Protein AF-A0A969U7M7-F1 (afdb_monomer_lite)

Secondary structure (DSSP, 8-state):
-PPPP---HHHHHHHHHHHHTTPSS-STT-HHHHHHHHHHHHHSPTT--EEEE-S-GGGB-SS-TTSB-HHHHHHHHHHH----EEEESSTT--TTSTT---HHHHHHHHHHHHHHHHT--SHHHHHHHHHHHTT-----HHHHHHHHHHHHH-HHHHHGGGSHHHHHHHHHHHHHHGGGS-HHHHHHHHHHHH---

Structure (mmCIF, N/CA/C/O backbone):
data_AF-A0A969U7M7-F1
#
_entry.id   AF-A0A969U7M7-F1
#
loop_
_atom_site.group_PDB
_atom_site.id
_atom_site.type_symbol
_atom_site.label_atom_id
_atom_site.label_alt_id
_atom_site.label_comp_id
_atom_site.label_asym_id
_atom_site.label_entity_id
_atom_site.label_seq_id
_atom_site.pdbx_PDB_ins_code
_atom_site.Cartn_x
_atom_site.Cartn_y
_atom_site.Cartn_z
_atom_site.occupancy
_atom_site.B_iso_or_equiv
_atom_site.auth_seq_id
_atom_site.auth_comp_id
_atom_site.auth_asym_id
_atom_site.auth_atom_id
_atom_site.pdbx_PDB_model_num
ATOM 1 N N . MET A 1 1 ? 8.932 -9.789 11.479 1.00 47.09 1 MET A N 1
ATOM 2 C CA . MET A 1 1 ? 8.071 -10.969 11.240 1.00 47.09 1 MET A CA 1
ATOM 3 C C . MET A 1 1 ? 6.632 -10.485 11.359 1.00 47.09 1 MET A C 1
ATOM 5 O O . MET A 1 1 ? 6.331 -9.856 12.363 1.00 47.09 1 MET A O 1
ATOM 9 N N . GLY A 1 2 ? 5.796 -10.634 10.327 1.00 67.75 2 GLY A N 1
ATOM 10 C CA . GLY A 1 2 ? 4.392 -10.202 10.390 1.00 67.75 2 GLY A CA 1
ATOM 11 C C . GLY A 1 2 ? 3.543 -11.232 11.135 1.00 67.75 2 GLY A C 1
ATOM 12 O O . GLY A 1 2 ? 3.729 -12.427 10.918 1.00 67.75 2 GLY A O 1
ATOM 13 N N . LYS A 1 3 ? 2.639 -10.789 12.015 1.00 83.19 3 LYS A N 1
ATOM 14 C CA . LYS A 1 3 ? 1.670 -11.657 12.699 1.00 83.19 3 LYS A CA 1
ATOM 15 C C . LYS A 1 3 ? 0.316 -11.519 12.010 1.00 83.19 3 LYS A C 1
ATOM 17 O O . LYS A 1 3 ? -0.246 -10.429 11.985 1.00 83.19 3 LYS A O 1
ATOM 22 N N . GLN A 1 4 ? -0.211 -12.617 11.477 1.00 87.25 4 GLN A N 1
ATOM 23 C CA . GLN A 1 4 ? -1.596 -12.664 11.015 1.00 87.25 4 GLN A CA 1
ATOM 24 C C . GLN A 1 4 ? -2.526 -12.810 12.225 1.00 87.25 4 GLN A C 1
ATOM 26 O O . GLN A 1 4 ? -2.325 -13.693 13.060 1.00 87.25 4 GLN A O 1
ATOM 31 N N . LEU A 1 5 ? -3.545 -11.956 12.317 1.00 89.31 5 LEU A N 1
ATOM 32 C CA . LEU A 1 5 ? -4.604 -12.090 13.316 1.00 89.31 5 LEU A CA 1
ATOM 33 C C . LEU A 1 5 ? -5.691 -13.013 12.763 1.00 89.31 5 LEU A C 1
ATOM 35 O O . LEU A 1 5 ? -6.138 -12.834 11.632 1.00 89.31 5 LEU A O 1
ATOM 39 N N . THR A 1 6 ? -6.094 -14.014 13.545 1.00 92.12 6 THR A N 1
ATOM 40 C CA . THR A 1 6 ? -7.111 -14.995 13.128 1.00 92.12 6 THR A CA 1
ATOM 41 C C . THR A 1 6 ? -8.354 -14.848 14.001 1.00 92.12 6 THR A C 1
ATOM 43 O O . THR A 1 6 ? -8.209 -14.852 15.225 1.00 92.12 6 THR A O 1
ATOM 46 N N . PRO A 1 7 ? -9.561 -14.706 13.429 1.00 93.31 7 PRO A N 1
ATOM 47 C CA . PRO A 1 7 ? -10.774 -14.545 14.221 1.00 93.31 7 PRO A CA 1
ATOM 48 C C . PRO A 1 7 ? -11.150 -15.832 14.963 1.00 93.31 7 PRO A C 1
ATOM 50 O O . PRO A 1 7 ? -11.053 -16.932 14.423 1.00 93.31 7 PRO A O 1
ATOM 53 N N . ASN A 1 8 ? -11.625 -15.679 16.199 1.00 94.44 8 ASN A N 1
ATOM 54 C CA . ASN A 1 8 ? -12.249 -16.736 17.001 1.00 94.44 8 ASN A CA 1
ATOM 55 C C . ASN A 1 8 ? -13.771 -16.507 17.101 1.00 94.44 8 ASN A C 1
ATOM 57 O O . ASN A 1 8 ? -14.276 -15.474 16.661 1.00 94.44 8 ASN A O 1
ATOM 61 N N . SER A 1 9 ? -14.518 -17.447 17.689 1.00 96.06 9 SER A N 1
ATOM 62 C CA . SER A 1 9 ? -15.982 -17.334 17.818 1.00 96.06 9 SER A CA 1
ATOM 63 C C . SER A 1 9 ? -16.420 -16.043 18.518 1.00 96.06 9 SER A C 1
ATOM 65 O O . SER A 1 9 ? -17.325 -15.365 18.043 1.00 96.06 9 SER A O 1
ATOM 67 N N . THR A 1 10 ? -15.719 -15.639 19.579 1.00 96.31 10 THR A N 1
ATOM 68 C CA . THR A 1 10 ? -16.004 -14.405 20.327 1.00 96.31 10 THR A CA 1
ATOM 69 C C . THR A 1 10 ? -15.801 -13.147 19.479 1.00 96.31 10 THR A C 1
ATOM 71 O O . THR A 1 10 ? -16.555 -12.182 19.591 1.00 96.31 10 THR A O 1
ATOM 74 N N . VAL A 1 11 ? -14.777 -13.122 18.622 1.00 96.56 11 VAL A N 1
ATOM 75 C CA . VAL A 1 11 ? -14.565 -12.051 17.635 1.00 96.56 11 VAL A CA 1
ATOM 76 C C . VAL A 1 11 ? -15.710 -12.023 16.623 1.00 96.56 11 VAL A C 1
ATOM 78 O O . VAL A 1 11 ? -16.249 -10.952 16.358 1.00 96.56 11 VAL A O 1
ATOM 81 N N . LEU A 1 12 ? -16.122 -13.181 16.098 1.00 96.12 12 LEU A N 1
ATOM 82 C CA . LEU A 1 12 ? -17.211 -13.263 15.120 1.00 96.12 12 LEU A CA 1
ATOM 83 C C . LEU A 1 12 ? -18.543 -12.765 15.698 1.00 96.12 12 LEU A C 1
ATOM 85 O O . LEU A 1 12 ? -19.267 -12.033 15.025 1.00 96.12 12 LEU A O 1
ATOM 89 N N . ASP A 1 13 ? -18.853 -13.113 16.946 1.00 96.62 13 ASP A N 1
ATOM 90 C CA . ASP A 1 13 ? -20.089 -12.675 17.600 1.00 96.62 13 ASP A CA 1
ATOM 91 C C . ASP A 1 13 ? -20.081 -11.171 17.894 1.00 96.62 13 ASP A C 1
ATOM 93 O O . ASP A 1 13 ? -21.076 -10.488 17.641 1.00 96.62 13 ASP A O 1
ATOM 97 N N . ARG A 1 14 ? -18.941 -10.614 18.326 1.00 96.06 14 ARG A N 1
ATOM 98 C CA . ARG A 1 14 ? -18.785 -9.158 18.480 1.00 96.06 14 ARG A CA 1
ATOM 99 C C . ARG A 1 14 ? -18.895 -8.419 17.152 1.00 96.06 14 ARG A C 1
ATOM 101 O O . ARG A 1 14 ? -19.545 -7.380 17.104 1.00 96.06 14 ARG A O 1
ATOM 108 N N . ALA A 1 15 ? -18.323 -8.962 16.079 1.00 94.69 15 ALA A N 1
ATOM 109 C CA . ALA A 1 15 ? -18.415 -8.367 14.751 1.00 94.69 15 ALA A CA 1
ATOM 110 C C . ALA A 1 15 ? -19.870 -8.330 14.254 1.00 94.69 15 ALA A C 1
ATOM 112 O O . ALA A 1 15 ? -20.338 -7.301 13.771 1.00 94.69 15 ALA A O 1
ATOM 113 N N . ARG A 1 16 ? -20.632 -9.416 14.450 1.00 93.94 16 ARG A N 1
ATOM 114 C CA . ARG A 1 16 ? -22.073 -9.451 14.140 1.00 93.94 16 ARG A CA 1
ATOM 115 C C . ARG A 1 16 ? -22.861 -8.443 14.971 1.00 93.94 16 ARG A C 1
ATOM 117 O O . ARG A 1 16 ? -23.720 -7.753 14.430 1.00 93.94 16 ARG A O 1
ATOM 124 N N . PHE A 1 17 ? -22.558 -8.340 16.265 1.00 93.69 17 PHE A N 1
ATOM 125 C CA . PHE A 1 17 ? -23.202 -7.368 17.146 1.00 93.69 17 PHE A CA 1
ATOM 126 C C . PHE A 1 17 ? -22.906 -5.926 16.715 1.00 93.69 17 PHE A C 1
ATOM 128 O O . PHE A 1 17 ? -23.840 -5.140 16.589 1.00 93.69 17 PHE A O 1
ATOM 135 N N . ARG A 1 18 ? -21.638 -5.600 16.419 1.00 92.88 18 ARG A N 1
ATOM 136 C CA . ARG 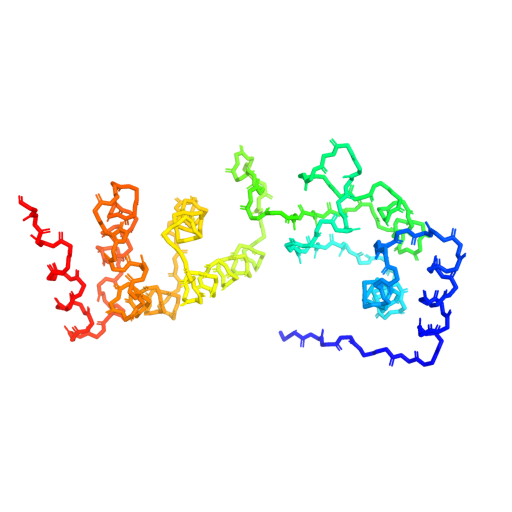A 1 18 ? -21.190 -4.296 15.894 1.00 92.88 18 ARG A CA 1
ATOM 137 C C . ARG A 1 18 ? -22.003 -3.877 14.672 1.00 92.88 18 ARG A C 1
ATOM 139 O O . ARG A 1 18 ? -22.535 -2.770 14.656 1.00 92.88 18 ARG A O 1
ATOM 146 N N . MET A 1 19 ? -22.166 -4.790 13.715 1.00 90.88 19 MET A N 1
ATOM 147 C CA . MET A 1 19 ? -22.988 -4.557 12.526 1.00 90.88 19 MET A CA 1
ATOM 148 C C . MET A 1 19 ? -24.467 -4.367 12.874 1.00 90.88 19 MET A C 1
ATOM 150 O O . MET A 1 19 ? -25.105 -3.451 12.363 1.00 90.88 19 MET A O 1
ATOM 154 N N . GLY A 1 20 ? -25.008 -5.190 13.778 1.00 89.31 20 GLY A N 1
ATOM 155 C CA . GLY A 1 20 ? -26.406 -5.111 14.206 1.00 89.31 20 GLY A CA 1
ATOM 156 C C . GLY A 1 20 ? -26.782 -3.790 14.884 1.00 89.31 20 GLY A C 1
ATOM 157 O O . GLY A 1 20 ? -27.926 -3.358 14.770 1.00 89.31 20 GLY A O 1
ATOM 158 N N . VAL A 1 21 ? -25.829 -3.131 15.554 1.00 90.69 21 VAL A N 1
ATOM 159 C CA . VAL A 1 21 ? -26.033 -1.813 16.186 1.00 90.69 21 VAL A CA 1
ATOM 160 C C . VAL A 1 21 ? -25.561 -0.636 15.324 1.00 90.69 21 VAL A C 1
ATOM 162 O O . VAL A 1 21 ? -25.677 0.508 15.754 1.00 90.69 21 VAL A O 1
ATOM 165 N N . GLY A 1 22 ? -25.040 -0.894 14.119 1.00 88.31 22 GLY A N 1
ATOM 166 C CA . GLY A 1 22 ? -24.588 0.145 13.189 1.00 88.31 22 GLY A CA 1
ATOM 167 C C . GLY A 1 22 ? -23.282 0.842 13.583 1.00 88.31 22 GLY A C 1
ATOM 168 O O . GLY A 1 22 ? -23.044 1.971 13.160 1.00 88.31 22 GLY A O 1
ATOM 169 N N . ASN A 1 23 ? -22.437 0.198 14.390 1.00 90.38 23 ASN A N 1
ATOM 170 C CA . ASN A 1 23 ? -21.124 0.739 14.741 1.00 90.38 23 ASN A CA 1
ATOM 171 C C . ASN A 1 23 ? -20.120 0.490 13.593 1.00 90.38 23 ASN A C 1
ATOM 173 O O . ASN A 1 23 ? -20.064 -0.634 13.093 1.00 90.38 23 ASN A O 1
ATOM 177 N N . PRO A 1 24 ? -19.282 1.476 13.212 1.00 88.56 24 PRO A N 1
ATOM 178 C CA . PRO A 1 24 ? -18.228 1.281 12.206 1.00 88.56 24 PRO A CA 1
ATOM 179 C C . PRO A 1 24 ? -17.135 0.322 12.726 1.00 88.56 24 PRO A C 1
ATOM 181 O O . PRO A 1 24 ? -17.078 0.106 13.935 1.00 88.56 24 PRO A O 1
ATOM 184 N N . PRO A 1 25 ? -16.221 -0.217 11.895 1.00 88.19 25 PRO A N 1
ATOM 185 C CA . PRO A 1 25 ? -16.165 -0.059 10.446 1.00 88.19 25 PRO A CA 1
ATOM 186 C C . PRO A 1 25 ? -17.129 -1.024 9.750 1.00 88.19 25 PRO A C 1
ATOM 188 O O . PRO A 1 25 ? -17.515 -2.051 10.312 1.00 88.19 25 PRO A O 1
ATOM 191 N N . GLY A 1 26 ? -17.483 -0.680 8.515 1.00 71.75 26 GLY A N 1
ATOM 192 C CA . GLY A 1 26 ? -18.359 -1.469 7.659 1.00 71.75 26 GLY A CA 1
ATOM 193 C C . GLY A 1 26 ? -19.651 -0.735 7.309 1.00 71.75 26 GLY A C 1
ATOM 194 O O . GLY A 1 26 ? -20.447 -0.370 8.177 1.00 71.75 26 GLY A O 1
ATOM 195 N N . LYS A 1 27 ? -19.888 -0.556 6.010 1.00 67.75 27 LYS A N 1
ATOM 196 C CA . LYS A 1 27 ? -21.200 -0.195 5.446 1.00 67.75 27 LYS A CA 1
ATOM 197 C C . LYS A 1 27 ? -21.843 -1.423 4.790 1.00 67.75 27 LYS A C 1
ATOM 199 O O . LYS A 1 27 ? -21.179 -2.410 4.484 1.00 67.75 27 LYS A O 1
ATOM 204 N N . ASN A 1 28 ? -23.159 -1.381 4.572 1.00 65.75 28 ASN A N 1
ATOM 205 C CA . ASN A 1 28 ? -23.883 -2.347 3.726 1.00 65.75 28 ASN A CA 1
ATOM 206 C C . ASN A 1 28 ? -23.651 -3.842 4.056 1.00 65.75 28 ASN A C 1
ATOM 208 O O . ASN A 1 28 ? -23.480 -4.651 3.148 1.00 65.75 28 ASN A O 1
ATOM 212 N N . ASN A 1 29 ? -23.662 -4.232 5.336 1.00 65.69 29 ASN A N 1
ATOM 213 C CA . ASN A 1 29 ? -23.423 -5.619 5.777 1.00 65.69 29 ASN A CA 1
ATOM 214 C C . ASN A 1 29 ? -22.010 -6.189 5.487 1.00 65.69 29 ASN A C 1
ATOM 216 O O . ASN A 1 29 ? -21.847 -7.412 5.511 1.00 65.69 29 ASN A O 1
ATOM 220 N N . SER A 1 30 ? -20.971 -5.361 5.284 1.00 78.62 30 SER A N 1
ATOM 221 C CA . SER A 1 30 ? -19.577 -5.851 5.259 1.00 78.62 30 SER A CA 1
ATOM 222 C C . SER A 1 30 ? -19.159 -6.373 6.639 1.00 78.62 30 SER A C 1
ATOM 224 O O . SER A 1 30 ? -18.759 -5.622 7.524 1.00 78.62 30 SER A O 1
ATOM 226 N N . LEU A 1 31 ? -19.262 -7.689 6.847 1.00 89.31 31 LEU A N 1
ATOM 227 C CA . LEU A 1 31 ? -18.823 -8.325 8.093 1.00 89.31 31 LEU A CA 1
ATOM 228 C C . LEU A 1 31 ? -17.287 -8.385 8.199 1.00 89.31 31 LEU A C 1
ATOM 230 O O . LEU A 1 31 ? -16.755 -8.493 9.301 1.00 89.31 31 LEU A O 1
ATOM 234 N N . GLY A 1 32 ? -16.575 -8.322 7.070 1.00 90.56 32 GLY A N 1
ATOM 235 C CA . GLY A 1 32 ? -15.117 -8.444 7.020 1.00 90.56 32 GLY A CA 1
ATOM 236 C C . GLY A 1 32 ? -14.406 -7.360 7.827 1.00 90.56 32 GLY A C 1
ATOM 237 O O . GLY A 1 32 ? -13.527 -7.672 8.630 1.00 90.56 32 GLY A O 1
ATOM 238 N N . ASP A 1 33 ? -14.840 -6.110 7.687 1.00 90.56 33 ASP A N 1
ATOM 239 C CA . ASP A 1 33 ? -14.217 -4.983 8.384 1.00 90.56 33 ASP A CA 1
ATOM 240 C C . ASP A 1 33 ? -14.471 -5.016 9.882 1.00 90.56 33 ASP A C 1
ATOM 242 O O . ASP A 1 33 ? -13.550 -4.854 10.687 1.00 90.56 33 ASP A O 1
ATOM 246 N N . ALA A 1 34 ? -15.704 -5.347 10.264 1.00 93.06 34 ALA A N 1
ATOM 247 C CA . ALA A 1 34 ? -16.051 -5.583 11.655 1.00 93.06 34 ALA A CA 1
ATOM 248 C C . ALA A 1 34 ? -15.189 -6.704 12.267 1.00 93.06 34 ALA A C 1
ATOM 250 O O . ALA A 1 34 ? -14.707 -6.560 13.390 1.00 93.06 34 ALA A O 1
ATOM 251 N N . ILE A 1 35 ? -14.939 -7.796 11.532 1.00 94.44 35 ILE A N 1
ATOM 252 C CA . ILE A 1 35 ? -14.062 -8.886 11.988 1.00 94.44 35 ILE A CA 1
ATOM 253 C C . ILE A 1 35 ? -12.619 -8.401 12.158 1.00 94.44 35 ILE A C 1
ATOM 255 O O . ILE A 1 35 ? -12.012 -8.671 13.195 1.00 94.44 35 ILE A O 1
ATOM 259 N N . ASN A 1 36 ? -12.064 -7.692 11.171 1.00 92.62 36 ASN A N 1
ATOM 260 C CA . ASN A 1 36 ? -10.689 -7.190 11.224 1.00 92.62 36 ASN A CA 1
ATOM 261 C C . ASN A 1 36 ? -10.480 -6.266 12.427 1.00 92.62 36 ASN A C 1
ATOM 263 O O . ASN A 1 36 ? -9.510 -6.417 13.174 1.00 92.62 36 ASN A O 1
ATOM 267 N N . TRP A 1 37 ? -11.420 -5.352 12.656 1.00 93.62 37 TRP A N 1
ATOM 268 C CA . TRP A 1 37 ? -11.368 -4.439 13.787 1.00 93.62 37 TRP A CA 1
ATOM 269 C C . TRP A 1 37 ? -11.505 -5.156 15.136 1.00 93.62 37 TRP A C 1
ATOM 271 O O . TRP A 1 37 ? -10.707 -4.926 16.044 1.00 93.62 37 TRP A O 1
ATOM 281 N N . GLU A 1 38 ? -12.447 -6.093 15.273 1.00 95.62 38 GLU A N 1
ATOM 282 C CA . GLU A 1 38 ? -12.582 -6.880 16.506 1.00 95.62 38 GLU A CA 1
ATOM 283 C C . GLU A 1 38 ? -11.362 -7.777 16.768 1.00 95.62 38 GLU A C 1
ATOM 285 O O . GLU A 1 38 ? -10.967 -7.942 17.921 1.00 95.62 38 GLU A O 1
ATOM 290 N N . CYS A 1 39 ? -10.702 -8.299 15.728 1.00 95.06 39 CYS A N 1
ATOM 291 C CA . CYS A 1 39 ? -9.419 -8.997 15.858 1.00 95.06 39 CYS A CA 1
ATOM 292 C C . CYS A 1 39 ? -8.337 -8.098 16.472 1.00 95.06 39 CYS A C 1
ATOM 294 O O . CYS A 1 39 ? -7.618 -8.541 17.370 1.00 95.06 39 CYS A O 1
ATOM 296 N N . LEU A 1 40 ? -8.226 -6.844 16.019 1.00 92.75 40 LEU A N 1
ATOM 297 C CA . LEU A 1 40 ? -7.268 -5.876 16.566 1.00 92.75 40 LEU A CA 1
ATOM 298 C C . LEU A 1 40 ? -7.567 -5.583 18.042 1.00 92.75 40 LEU A C 1
ATOM 300 O O . LEU A 1 40 ? -6.674 -5.605 18.891 1.00 92.75 40 LEU A O 1
ATOM 304 N N . LEU A 1 41 ? -8.843 -5.379 18.369 1.00 93.69 41 LEU A N 1
ATOM 305 C CA . LEU A 1 41 ? -9.283 -5.134 19.739 1.00 93.69 41 LEU A CA 1
ATOM 306 C C . LEU A 1 41 ? -9.132 -6.350 20.657 1.00 93.69 41 LEU A C 1
ATOM 308 O O . LEU A 1 41 ? -9.020 -6.172 21.868 1.00 93.69 41 LEU A O 1
ATOM 312 N N . ASP A 1 42 ? -9.114 -7.565 20.124 1.00 94.75 42 ASP A N 1
ATOM 313 C CA . ASP A 1 42 ? -8.952 -8.793 20.901 1.00 94.75 42 ASP A CA 1
ATOM 314 C C . ASP A 1 42 ? -7.481 -9.156 21.130 1.00 94.75 42 ASP A C 1
ATOM 316 O O . ASP A 1 42 ? -7.075 -9.445 22.252 1.00 94.75 42 ASP A O 1
ATOM 320 N N . GLN A 1 43 ? -6.670 -9.118 20.071 1.00 92.88 43 GLN A N 1
ATOM 321 C CA . GLN A 1 43 ? -5.372 -9.802 20.046 1.00 92.88 43 GLN A CA 1
ATOM 322 C C . GLN A 1 43 ? -4.165 -8.893 20.262 1.00 92.88 43 GLN A C 1
ATOM 324 O O . GLN A 1 43 ? -3.073 -9.406 20.522 1.00 92.88 43 GLN A O 1
ATOM 329 N N . ILE A 1 44 ? -4.328 -7.575 20.125 1.00 89.75 44 ILE A N 1
ATOM 330 C CA . ILE A 1 44 ? -3.251 -6.619 20.397 1.00 89.75 44 ILE A CA 1
ATOM 331 C C . ILE A 1 44 ? -3.232 -6.303 21.898 1.00 89.75 44 ILE A C 1
ATOM 333 O O . ILE A 1 44 ? -4.280 -5.960 22.446 1.00 89.75 44 ILE A O 1
ATOM 337 N N . PRO A 1 45 ? -2.102 -6.427 22.605 1.00 89.56 45 PRO A N 1
ATOM 338 C CA . PRO A 1 45 ? -2.008 -6.047 24.013 1.00 89.56 45 PRO A CA 1
ATOM 339 C C . PRO A 1 45 ? -2.375 -4.577 24.272 1.00 89.56 45 PRO A C 1
ATOM 341 O O . PRO A 1 45 ? -2.249 -3.716 23.404 1.00 89.56 45 PRO A O 1
ATOM 344 N N . ALA A 1 46 ? -2.846 -4.278 25.485 1.00 89.50 46 ALA A N 1
ATOM 345 C CA . ALA A 1 46 ? -2.993 -2.890 25.922 1.00 89.50 46 ALA A CA 1
ATOM 346 C C . ALA A 1 46 ? -1.609 -2.236 26.085 1.00 89.50 46 ALA A C 1
ATOM 348 O O . ALA A 1 46 ? -0.643 -2.908 26.441 1.00 89.50 46 ALA A O 1
ATOM 349 N N . GLY A 1 47 ? -1.526 -0.928 25.847 1.00 85.06 47 GLY A N 1
ATOM 350 C CA . GLY A 1 47 ? -0.279 -0.165 25.896 1.00 85.06 47 GLY A CA 1
ATOM 351 C C . GLY A 1 47 ? 0.496 -0.119 24.575 1.00 85.06 47 GLY A C 1
ATOM 352 O O . GLY A 1 47 ? 1.519 0.557 24.519 1.00 85.06 47 GLY A O 1
ATOM 353 N N . GLU A 1 48 ? 0.019 -0.779 23.514 1.00 83.50 48 GLU A N 1
ATOM 354 C CA . GLU A 1 48 ? 0.632 -0.706 22.182 1.00 83.50 48 GLU A CA 1
ATOM 355 C C . GLU A 1 48 ? 0.028 0.412 21.315 1.00 83.50 48 GLU A C 1
ATOM 357 O O . GLU A 1 48 ? -1.193 0.601 21.262 1.00 83.50 48 GLU A O 1
ATOM 362 N N . ASP A 1 49 ? 0.897 1.164 20.635 1.00 77.06 49 ASP A N 1
ATOM 363 C CA . ASP A 1 49 ? 0.519 2.210 19.680 1.00 77.06 49 ASP A CA 1
ATOM 364 C C . ASP A 1 49 ? -0.060 1.596 18.395 1.00 77.06 49 ASP A C 1
ATOM 366 O O . ASP A 1 49 ? 0.414 0.562 17.914 1.00 77.06 49 ASP A O 1
ATOM 370 N N . LEU A 1 50 ? -1.059 2.255 17.798 1.00 80.44 50 LEU A N 1
ATOM 371 C CA . LEU A 1 50 ? -1.698 1.779 16.570 1.00 80.44 50 LEU A CA 1
ATOM 372 C C . LEU A 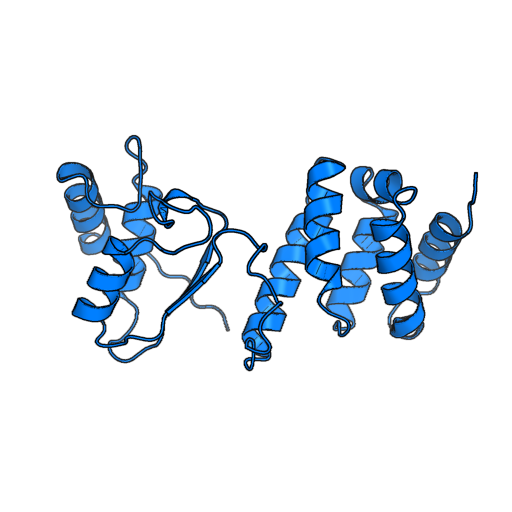1 50 ? -1.156 2.515 15.345 1.00 80.44 50 LEU A C 1
ATOM 374 O O . LEU A 1 50 ? -1.429 3.691 15.138 1.00 80.44 50 LEU A O 1
ATOM 378 N N . TYR A 1 51 ? -0.456 1.801 14.470 1.00 78.38 51 TYR A N 1
ATOM 379 C CA . TYR A 1 51 ? -0.115 2.296 13.135 1.00 78.38 51 TYR A CA 1
ATOM 380 C C . TYR A 1 51 ? -0.997 1.570 12.120 1.00 78.38 51 TYR A C 1
ATOM 382 O O . TYR A 1 51 ? -0.761 0.405 11.801 1.00 78.38 51 TYR A O 1
ATOM 390 N N . PHE A 1 52 ? -2.041 2.244 11.651 1.00 78.88 52 PHE A N 1
ATOM 391 C CA . PHE A 1 52 ? -3.072 1.685 10.790 1.00 78.88 52 PHE A CA 1
ATOM 392 C C . PHE A 1 52 ? -2.868 2.140 9.341 1.00 78.88 52 PHE A C 1
ATOM 394 O O . PHE A 1 52 ? -2.910 3.329 9.027 1.00 78.88 52 PHE A O 1
ATOM 401 N N . ILE A 1 53 ? -2.636 1.178 8.452 1.00 77.25 53 ILE A N 1
ATOM 402 C CA . ILE A 1 53 ? -2.429 1.404 7.020 1.00 77.25 53 ILE A CA 1
ATOM 403 C C . ILE A 1 53 ? -3.551 0.683 6.290 1.00 77.25 53 ILE A C 1
ATOM 405 O O . ILE A 1 53 ? -3.641 -0.543 6.362 1.00 77.25 53 ILE A O 1
ATOM 409 N N . THR A 1 54 ? -4.387 1.425 5.578 1.00 77.62 54 THR A N 1
ATOM 410 C CA . THR A 1 54 ? -5.481 0.864 4.789 1.00 77.62 54 THR A CA 1
ATOM 411 C C . THR A 1 54 ? -5.707 1.687 3.528 1.00 77.62 54 THR A C 1
ATOM 413 O O . THR A 1 54 ? -5.401 2.869 3.497 1.00 77.62 54 THR A O 1
ATOM 416 N N . GLY A 1 55 ? -6.237 1.053 2.484 1.00 73.06 55 GLY A N 1
ATOM 417 C CA . GLY A 1 55 ? -6.854 1.753 1.350 1.00 73.06 55 GLY A CA 1
ATOM 418 C C . GLY A 1 55 ? -8.378 1.845 1.480 1.00 73.06 55 GLY A C 1
ATOM 419 O O . GLY A 1 55 ? -9.050 2.339 0.578 1.00 73.06 55 GLY A O 1
ATOM 420 N N . ASP A 1 56 ? -8.929 1.277 2.556 1.00 77.88 56 ASP A N 1
ATOM 421 C CA . ASP A 1 56 ? -10.360 1.116 2.760 1.00 77.88 56 ASP A CA 1
ATOM 422 C C . ASP A 1 56 ? -10.951 2.315 3.505 1.00 77.88 56 ASP A C 1
ATOM 424 O O . ASP A 1 56 ? -10.575 2.622 4.642 1.00 77.88 56 ASP A O 1
ATOM 428 N N . LYS A 1 57 ? -11.910 2.966 2.845 1.00 80.25 57 LYS A N 1
ATOM 429 C CA . LYS A 1 57 ? -12.576 4.172 3.331 1.00 80.25 57 LYS A CA 1
ATOM 430 C C . LYS A 1 57 ? -13.554 3.914 4.472 1.00 80.25 57 LYS A C 1
ATOM 432 O O . LYS A 1 57 ? -13.965 4.863 5.135 1.00 80.25 57 LYS A O 1
ATOM 437 N N . ASP A 1 58 ? -13.913 2.661 4.745 1.00 83.44 58 ASP A N 1
ATOM 438 C CA . ASP A 1 58 ? -14.803 2.328 5.862 1.00 83.44 58 ASP A CA 1
ATOM 439 C C . ASP A 1 58 ? -14.151 2.546 7.239 1.00 83.44 58 ASP A C 1
ATOM 441 O O . ASP A 1 58 ? -14.849 2.592 8.25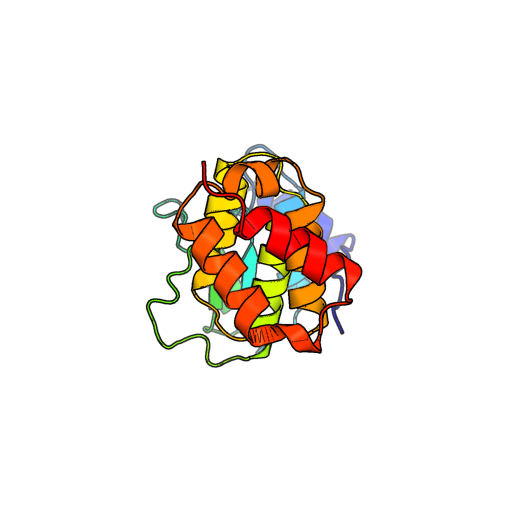5 1.00 83.44 58 ASP A O 1
ATOM 445 N N . TYR A 1 59 ? -12.831 2.747 7.274 1.00 85.56 59 TYR A N 1
ATOM 446 C CA . TYR A 1 59 ? -12.082 3.131 8.471 1.00 85.56 59 TYR A CA 1
ATOM 447 C C . TYR A 1 59 ? -11.839 4.645 8.572 1.00 85.56 59 TYR A C 1
ATOM 449 O O . TYR A 1 59 ? -11.285 5.105 9.573 1.00 85.56 59 TYR A O 1
ATOM 457 N N . CYS A 1 60 ? -12.237 5.422 7.562 1.00 84.12 60 CYS A N 1
ATOM 458 C CA . CYS A 1 60 ? -12.047 6.869 7.537 1.00 84.12 60 CYS A CA 1
ATOM 459 C C . CYS A 1 60 ? -13.134 7.623 8.306 1.00 84.12 60 CYS A C 1
ATOM 461 O O . CYS A 1 60 ? -14.217 7.106 8.602 1.00 84.12 60 CYS A O 1
ATOM 463 N N . SER A 1 61 ? -12.847 8.888 8.599 1.00 82.44 61 SER A N 1
ATOM 464 C CA . SER A 1 61 ? -13.832 9.855 9.061 1.00 82.44 61 SER A CA 1
ATOM 465 C C . SER A 1 61 ? -14.923 10.060 8.010 1.00 82.44 61 SER A C 1
ATOM 467 O O . SER A 1 61 ? -14.683 10.044 6.805 1.00 82.44 61 SER A O 1
ATOM 469 N N . ALA A 1 62 ? -16.148 10.310 8.470 1.00 81.19 62 ALA A N 1
ATOM 470 C CA . ALA A 1 62 ? -17.253 10.666 7.582 1.00 81.19 62 ALA A CA 1
ATOM 471 C C . ALA A 1 62 ? -17.080 12.061 6.947 1.00 81.19 62 ALA A C 1
ATOM 473 O O . ALA A 1 62 ? -17.760 12.369 5.970 1.00 81.19 62 ALA A O 1
ATOM 474 N N . LEU A 1 63 ? -16.214 12.905 7.521 1.00 80.44 63 LEU A N 1
ATOM 475 C CA . LEU A 1 63 ? -15.964 14.277 7.070 1.00 80.44 63 LEU A CA 1
ATOM 476 C C . LEU A 1 63 ? 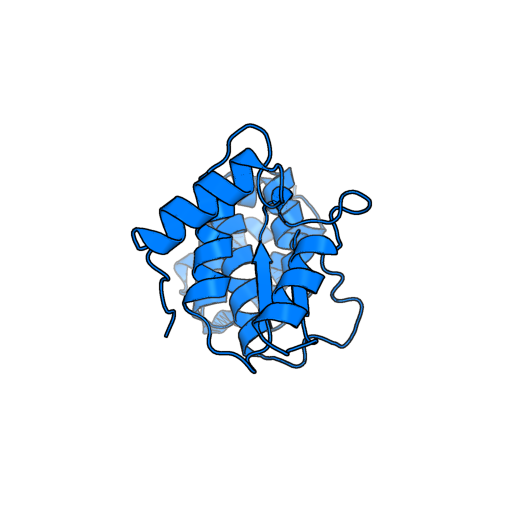-14.755 14.384 6.136 1.00 80.44 63 LEU A C 1
ATOM 478 O O . LEU A 1 63 ? -14.688 15.314 5.334 1.00 80.44 63 LEU A O 1
ATOM 482 N N . SER A 1 64 ? -13.808 13.453 6.246 1.00 74.69 64 SER A N 1
ATOM 483 C CA . SER A 1 64 ? -12.571 13.456 5.476 1.00 74.69 64 SER A CA 1
ATOM 484 C C . SER A 1 64 ? -12.079 12.033 5.258 1.00 74.69 64 SER A C 1
ATOM 486 O O . SER A 1 64 ? -11.802 11.304 6.211 1.00 74.69 64 SER A O 1
ATOM 488 N N . ASP A 1 65 ? -11.906 11.665 3.989 1.00 72.44 65 ASP A N 1
ATOM 489 C CA . ASP A 1 65 ? -11.296 10.391 3.614 1.00 72.44 65 ASP A CA 1
ATOM 490 C C . ASP A 1 65 ? -9.826 10.315 4.055 1.00 72.44 65 ASP A C 1
ATOM 492 O O . ASP A 1 65 ? -9.293 9.215 4.123 1.00 72.44 65 ASP A O 1
ATOM 496 N N . ASP A 1 66 ? -9.175 11.440 4.370 1.00 68.56 66 ASP A N 1
ATOM 497 C CA . ASP A 1 66 ? -7.769 11.505 4.793 1.00 68.56 66 ASP A CA 1
ATOM 498 C C . ASP A 1 66 ? -7.582 11.353 6.318 1.00 68.56 66 ASP A C 1
ATOM 500 O O . ASP A 1 66 ? -6.453 11.295 6.808 1.00 68.56 66 ASP A O 1
ATOM 504 N N . GLU A 1 67 ? -8.673 11.278 7.084 1.00 74.56 67 GLU A N 1
ATOM 505 C CA . GLU A 1 67 ? -8.651 11.185 8.548 1.00 74.56 67 GLU A CA 1
ATOM 506 C C . GLU A 1 67 ? -9.198 9.838 9.025 1.00 74.56 67 GLU A C 1
ATOM 508 O O . GLU A 1 67 ? -10.083 9.258 8.397 1.00 74.56 67 GLU A O 1
ATOM 513 N N . PHE A 1 68 ? -8.684 9.326 10.149 1.00 82.69 68 PHE A N 1
ATOM 514 C CA . PHE A 1 68 ? -9.217 8.099 10.746 1.00 82.69 68 PHE A CA 1
ATOM 515 C C . PHE A 1 68 ? -10.589 8.359 11.357 1.00 82.69 68 PHE A C 1
ATOM 517 O O . PHE A 1 68 ? -10.882 9.466 11.801 1.00 82.69 68 PHE A O 1
ATOM 524 N N . SER A 1 69 ? -11.430 7.332 11.427 1.00 86.75 69 SER A N 1
ATOM 525 C CA . SER A 1 69 ? -12.711 7.438 12.117 1.00 86.75 69 SER A CA 1
ATOM 526 C C . SER A 1 69 ? -12.516 7.784 13.599 1.00 86.75 69 SER A C 1
ATOM 528 O O . SER A 1 69 ? -11.968 6.983 14.360 1.00 86.75 69 SER A O 1
ATOM 530 N N . ASP A 1 70 ? -13.048 8.932 14.032 1.00 87.19 70 ASP A N 1
ATOM 531 C CA . ASP A 1 70 ? -13.031 9.364 15.439 1.00 87.19 70 ASP A CA 1
ATOM 532 C C . ASP A 1 70 ? -13.638 8.317 16.379 1.00 87.19 70 ASP A C 1
ATOM 534 O O . ASP A 1 70 ? -13.170 8.119 17.503 1.00 87.19 70 ASP A O 1
ATOM 538 N N . PHE A 1 71 ? -14.674 7.612 15.913 1.00 90.44 71 PHE A N 1
ATOM 539 C CA . PHE A 1 71 ? -15.311 6.540 16.671 1.00 90.44 71 PHE A CA 1
ATOM 540 C C . PHE A 1 71 ? -14.333 5.389 16.928 1.00 90.44 71 PHE A C 1
ATOM 542 O O . PHE A 1 71 ? -14.196 4.935 18.066 1.00 90.44 71 PHE A O 1
ATOM 549 N N . LEU A 1 72 ? -13.648 4.921 15.878 1.00 91.25 72 LEU A N 1
ATOM 550 C CA . LEU A 1 72 ? -12.683 3.824 15.976 1.00 91.25 72 LEU A CA 1
ATOM 551 C C . LEU A 1 72 ? -11.478 4.233 16.812 1.00 91.25 72 LEU A C 1
ATOM 553 O O . LEU A 1 72 ? -11.028 3.457 17.654 1.00 91.25 72 LEU A O 1
ATOM 557 N N . LEU A 1 73 ? -11.005 5.467 16.637 1.00 88.12 73 LEU A N 1
ATOM 558 C CA . LEU A 1 73 ? -9.920 6.007 17.438 1.00 88.12 73 LEU A CA 1
ATOM 559 C C . LEU A 1 73 ? -10.288 6.018 18.922 1.00 88.12 73 LEU A C 1
ATOM 561 O O . LEU A 1 73 ? -9.602 5.407 19.735 1.00 88.12 73 LEU A O 1
ATOM 565 N N . THR A 1 74 ? -11.425 6.624 19.262 1.00 89.69 74 THR A N 1
ATOM 566 C CA . THR A 1 74 ? -11.913 6.699 20.645 1.00 89.69 74 THR A CA 1
ATOM 567 C C . THR A 1 74 ? -12.108 5.305 21.243 1.00 89.69 74 THR A C 1
ATOM 569 O O . THR A 1 74 ? -11.786 5.061 22.409 1.00 89.69 74 THR A O 1
ATOM 572 N N . GLU A 1 75 ? -12.624 4.354 20.460 1.00 92.56 75 GLU A N 1
ATOM 573 C CA . GLU A 1 75 ? -12.769 2.974 20.914 1.00 92.56 75 GLU A CA 1
ATOM 574 C C . GLU A 1 75 ? -11.414 2.317 21.200 1.00 92.56 75 GLU A C 1
ATOM 576 O O . GLU A 1 75 ? -11.273 1.644 22.231 1.00 92.56 75 GLU A O 1
ATOM 581 N N . TRP A 1 76 ? -10.437 2.510 20.312 1.00 91.44 76 TRP A N 1
ATOM 582 C CA . TRP A 1 76 ? -9.081 2.012 20.490 1.00 91.44 76 TRP A CA 1
ATOM 583 C C . TRP A 1 76 ? -8.447 2.592 21.749 1.00 91.44 76 TRP A C 1
ATOM 585 O O . TRP A 1 76 ? -8.050 1.828 22.626 1.00 91.44 76 TRP A O 1
ATOM 595 N N . GLU A 1 77 ? -8.435 3.918 21.892 1.00 89.25 77 GLU A N 1
ATOM 596 C CA . GLU A 1 77 ? -7.868 4.609 23.053 1.00 89.25 77 GLU A CA 1
ATOM 597 C C . GLU A 1 77 ? -8.477 4.091 24.358 1.00 89.25 77 GLU A C 1
ATOM 599 O O . GLU A 1 77 ? -7.769 3.779 25.319 1.00 89.25 77 GLU A O 1
ATOM 604 N N . ARG A 1 78 ? -9.801 3.906 24.376 1.00 90.50 78 ARG A N 1
ATOM 605 C CA . ARG A 1 78 ? -10.521 3.397 25.544 1.00 90.50 78 ARG A CA 1
ATOM 606 C C . ARG A 1 78 ? -10.160 1.949 25.881 1.00 90.50 78 ARG A C 1
ATOM 608 O O . ARG A 1 78 ? -10.076 1.609 27.060 1.00 90.50 78 ARG A O 1
ATOM 615 N N . LYS A 1 79 ? -10.003 1.073 24.882 1.00 90.62 79 LYS A N 1
ATOM 616 C CA . LYS A 1 79 ? -9.729 -0.365 25.092 1.00 90.62 79 LYS A CA 1
ATOM 617 C C . LYS A 1 79 ? -8.244 -0.676 25.279 1.00 90.62 79 LYS A C 1
ATOM 619 O O . LYS A 1 79 ? -7.920 -1.649 25.957 1.00 90.62 79 LYS A O 1
ATOM 624 N N . LYS A 1 80 ? -7.359 0.102 24.660 1.00 89.69 80 LYS A N 1
ATOM 625 C CA . LYS A 1 80 ? -5.916 -0.164 24.577 1.00 89.69 80 LYS A CA 1
ATOM 626 C C . LYS A 1 80 ? -5.069 0.820 25.364 1.00 89.69 80 LYS A C 1
ATOM 628 O O . LYS A 1 80 ? -3.896 0.539 25.564 1.00 89.69 80 LYS A O 1
ATOM 633 N N . GLN A 1 81 ? -5.660 1.900 25.877 1.00 84.12 81 GLN A N 1
ATOM 634 C CA . GLN A 1 81 ? -4.990 2.890 26.728 1.00 84.12 81 GLN A CA 1
ATOM 635 C C . GLN A 1 81 ? -3.801 3.583 26.042 1.00 84.12 81 GLN A C 1
ATOM 637 O O . GLN A 1 81 ? -2.891 4.069 26.710 1.00 84.12 81 GLN A O 1
ATOM 642 N N . THR A 1 82 ? -3.818 3.659 24.711 1.00 79.00 82 THR A N 1
ATOM 643 C CA . THR A 1 82 ? -2.818 4.363 23.905 1.00 79.00 82 THR A CA 1
ATOM 644 C C . THR A 1 82 ? -3.483 5.427 23.057 1.00 79.00 82 THR A C 1
ATOM 646 O O . THR A 1 82 ? -4.530 5.178 22.475 1.00 79.00 82 THR A O 1
ATOM 649 N N . LYS A 1 83 ? -2.876 6.620 23.020 1.00 64.81 83 LYS A N 1
ATOM 650 C CA . LYS A 1 83 ? -3.364 7.785 22.260 1.00 64.81 83 LYS A CA 1
ATOM 651 C C . LYS A 1 83 ? -2.711 7.927 20.889 1.00 64.81 83 LYS A C 1
ATOM 653 O O . LYS A 1 83 ? -3.234 8.609 20.016 1.00 64.81 83 LYS A O 1
ATOM 658 N N . ASN A 1 84 ? -1.535 7.330 20.704 1.00 57.09 84 ASN A N 1
ATOM 659 C CA . ASN A 1 84 ? -0.801 7.490 19.463 1.00 57.09 84 ASN A CA 1
ATOM 660 C C . ASN A 1 84 ? -1.407 6.555 18.425 1.00 57.09 84 ASN A C 1
ATOM 662 O O . ASN A 1 84 ? -1.233 5.334 18.479 1.00 57.09 84 ASN A O 1
ATOM 666 N N . SER A 1 85 ? -2.113 7.158 17.479 1.00 59.62 85 SER A N 1
ATOM 667 C CA . SER A 1 85 ? -2.525 6.488 16.264 1.00 59.62 85 SER A CA 1
ATOM 668 C C . SER A 1 85 ? -1.919 7.204 15.066 1.00 59.62 85 SER A C 1
ATOM 670 O O . SER A 1 85 ? -1.977 8.427 14.942 1.00 59.62 85 SER A O 1
ATOM 672 N N . PHE A 1 86 ? -1.281 6.436 14.194 1.00 58.72 86 PHE A N 1
ATOM 673 C CA . PHE A 1 86 ? -0.952 6.893 12.854 1.00 58.72 86 PHE A CA 1
ATOM 674 C C . PHE A 1 86 ? -1.917 6.214 11.902 1.00 58.72 86 PHE A C 1
ATOM 676 O O . PHE A 1 86 ? -2.038 4.990 11.926 1.00 58.72 86 PHE A O 1
ATOM 683 N N . PHE A 1 87 ? -2.574 6.996 11.058 1.00 64.62 87 PHE A N 1
ATOM 684 C CA . PHE A 1 87 ? -3.488 6.488 10.055 1.00 64.62 87 PHE A CA 1
ATOM 685 C C . PHE A 1 87 ? -3.074 6.947 8.666 1.00 64.62 87 PHE A C 1
ATOM 687 O O . PHE A 1 87 ? -2.670 8.091 8.466 1.00 64.62 87 PHE A O 1
ATOM 694 N N . THR A 1 88 ? -3.202 6.046 7.701 1.00 58.56 88 THR A N 1
ATOM 695 C CA . THR A 1 88 ? -3.154 6.369 6.279 1.00 58.56 88 THR A CA 1
ATOM 696 C C . THR A 1 88 ? -4.241 5.546 5.594 1.00 58.56 88 THR A C 1
ATOM 698 O O . THR A 1 88 ? -4.178 4.319 5.598 1.00 58.56 88 THR A O 1
ATOM 701 N N . SER A 1 89 ? -5.267 6.238 5.100 1.00 50.78 89 SER A N 1
ATOM 702 C CA . SER A 1 89 ? -6.421 5.739 4.323 1.00 50.78 89 SER A CA 1
ATOM 703 C C . SER A 1 89 ? -6.198 5.735 2.824 1.00 50.78 89 SER A C 1
ATOM 705 O O . SER A 1 89 ? -6.811 4.998 2.059 1.00 50.78 89 SER A O 1
ATOM 707 N N . ASP A 1 90 ? -5.346 6.643 2.396 1.00 53.88 90 ASP A N 1
ATOM 708 C CA . ASP A 1 90 ? -4.845 6.742 1.058 1.00 53.88 90 ASP A CA 1
ATOM 709 C C . ASP A 1 90 ? -3.352 6.968 1.260 1.00 53.88 90 ASP A C 1
ATOM 711 O O . ASP A 1 90 ? -2.929 7.716 2.148 1.00 53.88 90 ASP A O 1
ATOM 715 N N . TYR A 1 91 ? -2.509 6.380 0.422 1.00 50.00 91 TYR A N 1
ATOM 716 C CA . TYR A 1 91 ? -1.068 6.671 0.395 1.00 50.00 91 TYR A CA 1
ATOM 717 C C . TYR A 1 91 ? -0.756 8.166 0.125 1.00 50.00 91 TYR A C 1
ATOM 719 O O . TYR A 1 91 ? 0.387 8.529 -0.130 1.00 50.00 91 TYR A O 1
ATOM 727 N N . ARG A 1 92 ? -1.789 9.021 0.093 1.00 45.12 92 ARG A N 1
ATOM 728 C CA . ARG A 1 92 ? -1.781 10.480 0.138 1.00 45.12 92 ARG A CA 1
ATOM 729 C C . ARG A 1 92 ? -1.687 11.020 1.567 1.00 45.12 92 ARG A C 1
ATOM 731 O O . ARG A 1 92 ? -2.031 12.180 1.781 1.00 45.12 92 ARG A O 1
ATOM 738 N N . VAL A 1 93 ? -1.162 10.267 2.541 1.00 43.28 93 VAL A N 1
ATOM 739 C CA . VAL A 1 93 ? -0.552 10.967 3.673 1.00 43.28 93 VAL A CA 1
ATOM 740 C C . VAL A 1 93 ? 0.545 11.817 3.080 1.00 43.28 93 VAL A C 1
ATOM 742 O O . VAL A 1 93 ? 1.557 11.333 2.574 1.00 43.28 93 VAL A O 1
ATOM 745 N N . SER A 1 94 ? 0.269 13.112 3.094 1.00 43.06 94 SER A N 1
ATOM 746 C CA . SER A 1 94 ? 1.236 14.135 2.825 1.00 43.06 94 SER A CA 1
ATOM 747 C C . SER A 1 94 ? 2.467 13.829 3.681 1.00 43.06 94 SER A C 1
ATOM 749 O O . SER A 1 94 ? 2.555 14.155 4.864 1.00 43.06 94 SER A O 1
ATOM 751 N N . VAL A 1 95 ? 3.493 13.277 3.036 1.00 44.47 95 VAL A N 1
ATOM 752 C CA . VAL A 1 95 ? 4.893 13.369 3.467 1.00 44.47 95 VAL A CA 1
ATOM 753 C C . VAL A 1 95 ? 5.335 14.842 3.323 1.00 44.47 95 VAL A C 1
ATOM 755 O O . VAL A 1 95 ? 6.414 15.165 2.854 1.00 44.47 95 VAL A O 1
ATOM 758 N N . LYS A 1 96 ? 4.446 15.787 3.660 1.00 40.72 96 LYS A N 1
ATOM 759 C CA . LYS A 1 96 ? 4.718 17.212 3.824 1.00 40.72 96 LYS A CA 1
ATOM 760 C C . LYS A 1 96 ? 5.026 17.551 5.272 1.00 40.72 96 LYS A C 1
ATOM 762 O O . LYS A 1 96 ? 5.408 18.682 5.544 1.00 40.72 96 LYS A O 1
ATOM 767 N N . SER A 1 97 ? 4.922 16.602 6.199 1.00 38.28 97 SER A N 1
ATOM 768 C CA . SER A 1 97 ? 5.541 16.771 7.503 1.00 38.28 97 SER A CA 1
ATOM 769 C C . SER A 1 97 ? 6.683 15.782 7.660 1.00 38.28 97 SER A C 1
ATOM 771 O O . SER A 1 97 ? 6.585 14.604 7.338 1.00 38.28 97 SER A O 1
ATOM 773 N N . ASN A 1 98 ? 7.783 16.330 8.145 1.00 41.44 98 ASN A N 1
ATOM 774 C CA . ASN A 1 98 ? 9.044 15.749 8.577 1.00 41.44 98 ASN A CA 1
ATOM 775 C C . ASN A 1 98 ? 8.884 14.654 9.674 1.00 41.44 98 ASN A C 1
ATOM 777 O O . ASN A 1 98 ? 9.588 14.673 10.684 1.00 41.44 98 ASN A O 1
ATOM 781 N N . SER A 1 99 ? 7.886 13.767 9.560 1.00 41.78 99 SER A N 1
ATOM 782 C CA . SER A 1 99 ? 7.252 13.072 10.692 1.00 41.78 99 SER A CA 1
ATOM 783 C C . SER A 1 99 ? 7.238 11.546 10.608 1.00 41.78 99 SER A C 1
ATOM 785 O O . SER A 1 99 ? 7.043 10.909 11.644 1.00 41.78 99 SER A O 1
ATOM 787 N N . LEU A 1 100 ? 7.560 10.923 9.468 1.00 52.66 100 LEU A N 1
ATOM 788 C CA . LEU A 1 100 ? 7.831 9.482 9.445 1.00 52.66 100 LEU A CA 1
ATOM 789 C C . LEU A 1 100 ? 9.250 9.200 9.975 1.00 52.66 100 LEU A C 1
ATOM 791 O O . LEU A 1 100 ? 10.148 8.777 9.256 1.00 52.66 100 LEU A O 1
ATOM 795 N N . LYS A 1 101 ? 9.462 9.432 11.275 1.00 56.09 101 LYS A N 1
ATOM 796 C CA . LYS A 1 101 ? 10.727 9.147 11.982 1.00 56.09 101 LYS A CA 1
ATOM 797 C C . LYS A 1 101 ? 11.021 7.648 12.139 1.00 56.09 101 LYS A C 1
ATOM 799 O O . LYS A 1 101 ? 12.011 7.288 12.767 1.00 56.09 101 LYS A O 1
ATOM 804 N N . LEU A 1 102 ? 10.162 6.774 11.613 1.00 71.25 102 LEU A N 1
ATOM 805 C CA . LEU A 1 102 ? 10.229 5.328 11.798 1.00 71.25 102 LEU A CA 1
ATOM 806 C C . LEU A 1 102 ? 10.607 4.638 10.476 1.00 71.25 102 LEU A C 1
ATOM 808 O O . LEU A 1 102 ? 9.745 4.467 9.608 1.00 71.25 102 LEU A O 1
ATOM 812 N N . PRO A 1 103 ? 11.871 4.194 10.313 1.00 75.94 103 PRO A N 1
ATOM 813 C CA . PRO A 1 103 ? 12.350 3.576 9.073 1.00 75.94 103 PRO A CA 1
ATOM 814 C C . PRO A 1 103 ? 11.537 2.352 8.634 1.00 75.94 103 PRO A C 1
ATOM 816 O O . PRO A 1 103 ? 11.344 2.117 7.442 1.00 75.94 103 PRO A O 1
ATOM 819 N N . TRP A 1 104 ? 11.021 1.578 9.593 1.00 75.25 104 TRP A N 1
ATOM 820 C CA . TRP A 1 104 ? 10.223 0.383 9.321 1.00 75.25 104 TRP A CA 1
ATOM 821 C C . TRP A 1 104 ? 8.866 0.708 8.681 1.00 75.25 104 TRP A C 1
ATOM 823 O O . TRP A 1 104 ? 8.397 -0.049 7.831 1.00 75.25 104 TRP A O 1
ATOM 833 N N . LEU A 1 105 ? 8.254 1.840 9.040 1.00 75.19 105 LEU A N 1
ATOM 834 C CA . LEU A 1 105 ? 6.969 2.258 8.485 1.00 75.19 105 LEU A CA 1
ATOM 835 C C . LEU A 1 105 ? 7.153 2.749 7.048 1.00 75.19 105 LEU A C 1
ATOM 837 O O . LEU A 1 105 ? 6.422 2.329 6.155 1.00 75.19 105 LEU A O 1
ATOM 841 N N . ALA A 1 106 ? 8.197 3.547 6.804 1.00 77.94 106 ALA A N 1
ATOM 842 C CA . ALA A 1 106 ? 8.575 3.960 5.454 1.00 77.94 106 ALA A CA 1
ATOM 843 C C . ALA A 1 106 ? 8.888 2.744 4.565 1.00 77.94 106 ALA A C 1
ATOM 845 O O . ALA A 1 106 ? 8.463 2.683 3.413 1.00 77.94 106 ALA A O 1
ATOM 846 N N . PHE A 1 107 ? 9.581 1.736 5.104 1.00 83.25 107 PHE A N 1
ATOM 847 C CA . PHE A 1 107 ? 9.826 0.478 4.399 1.00 83.25 107 PHE A CA 1
ATOM 848 C C . PHE A 1 107 ? 8.523 -0.249 4.027 1.00 83.25 107 PHE A C 1
ATOM 850 O O . PHE A 1 107 ? 8.371 -0.668 2.878 1.00 83.25 107 PHE A O 1
ATOM 857 N N . ALA A 1 108 ? 7.577 -0.368 4.964 1.00 81.12 108 ALA A N 1
ATOM 858 C CA . ALA A 1 108 ? 6.287 -1.015 4.727 1.00 81.12 108 ALA A CA 1
ATOM 859 C C . ALA A 1 108 ? 5.443 -0.274 3.674 1.00 81.12 108 ALA A C 1
ATOM 861 O O . ALA A 1 108 ? 4.940 -0.907 2.745 1.00 81.12 108 ALA A O 1
ATOM 862 N N . ILE A 1 109 ? 5.350 1.058 3.771 1.00 80.12 109 ILE A N 1
ATOM 863 C CA . ILE A 1 109 ? 4.612 1.898 2.814 1.00 80.12 109 ILE A CA 1
ATOM 864 C C . ILE A 1 109 ? 5.207 1.768 1.410 1.00 80.12 109 ILE A C 1
ATOM 866 O O . ILE A 1 109 ? 4.469 1.515 0.459 1.00 80.12 109 ILE A O 1
ATOM 870 N N . LYS A 1 110 ? 6.539 1.852 1.272 1.00 88.31 110 LYS A N 1
ATOM 871 C CA . LYS A 1 110 ? 7.210 1.647 -0.021 1.00 88.31 110 LYS A CA 1
ATOM 872 C C . LYS A 1 110 ? 6.866 0.290 -0.633 1.00 88.31 110 LYS A C 1
ATOM 874 O O . LYS A 1 110 ? 6.542 0.230 -1.812 1.00 88.31 110 LYS A O 1
ATOM 879 N N . ASN A 1 111 ? 6.890 -0.791 0.149 1.00 89.50 111 ASN A N 1
ATOM 880 C CA . ASN A 1 111 ? 6.546 -2.120 -0.368 1.00 89.50 111 ASN A CA 1
ATOM 881 C C . ASN A 1 111 ? 5.092 -2.210 -0.838 1.00 89.50 111 ASN A C 1
ATOM 883 O O . ASN A 1 111 ? 4.823 -2.870 -1.839 1.00 89.50 111 ASN A O 1
ATOM 887 N N . PHE A 1 112 ? 4.165 -1.543 -0.147 1.00 84.94 112 PHE A N 1
ATOM 888 C CA . PHE A 1 112 ? 2.781 -1.479 -0.604 1.00 84.94 112 PHE A CA 1
ATOM 889 C C . PHE A 1 112 ? 2.679 -0.734 -1.937 1.00 84.94 112 PHE A C 1
ATOM 891 O O . PHE A 1 112 ? 2.128 -1.267 -2.892 1.00 84.94 112 PHE A O 1
ATOM 898 N N . LEU A 1 113 ? 3.261 0.462 -2.022 1.00 87.88 113 LEU A N 1
ATOM 899 C CA . LEU A 1 113 ? 3.239 1.280 -3.234 1.00 87.88 113 LEU A CA 1
ATOM 900 C C . LEU A 1 113 ? 3.878 0.574 -4.437 1.00 87.88 113 LEU A C 1
ATOM 902 O O . LEU A 1 113 ? 3.370 0.652 -5.551 1.00 87.88 113 LEU A O 1
ATOM 906 N N . ILE A 1 114 ? 4.975 -0.153 -4.213 1.00 93.06 114 ILE A N 1
ATOM 907 C CA . ILE A 1 114 ? 5.620 -0.970 -5.248 1.00 93.06 114 ILE A CA 1
ATOM 908 C C . ILE A 1 114 ? 4.693 -2.106 -5.683 1.00 93.06 114 ILE A C 1
ATOM 910 O O . ILE A 1 114 ? 4.581 -2.383 -6.873 1.00 93.06 114 ILE A O 1
ATOM 914 N N . ARG A 1 115 ? 3.993 -2.754 -4.746 1.00 90.56 115 ARG A N 1
ATOM 915 C CA . ARG A 1 115 ? 3.009 -3.789 -5.079 1.00 90.56 115 ARG A CA 1
ATOM 916 C C . ARG A 1 115 ? 1.853 -3.223 -5.907 1.00 90.56 115 ARG A C 1
ATOM 918 O O . ARG A 1 115 ? 1.421 -3.890 -6.843 1.00 90.56 115 ARG A O 1
ATOM 925 N N . ASP A 1 116 ? 1.371 -2.026 -5.591 1.00 88.12 116 ASP A N 1
ATOM 926 C CA . ASP A 1 116 ? 0.335 -1.352 -6.382 1.00 88.12 116 ASP A CA 1
ATOM 927 C C . ASP A 1 116 ? 0.827 -1.019 -7.786 1.00 88.12 116 ASP A C 1
ATOM 929 O O . ASP A 1 116 ? 0.118 -1.265 -8.757 1.00 88.12 116 ASP A O 1
ATOM 933 N N . LEU A 1 117 ? 2.064 -0.528 -7.904 1.00 92.62 117 LEU A N 1
ATOM 934 C CA . LEU A 1 117 ? 2.702 -0.268 -9.191 1.00 92.62 117 LEU A CA 1
ATOM 935 C C . LEU A 1 117 ? 2.791 -1.546 -10.038 1.00 92.62 117 LEU A C 1
ATOM 937 O O . LEU A 1 117 ? 2.388 -1.549 -11.199 1.00 92.62 117 LEU A O 1
ATOM 941 N N . VAL A 1 118 ? 3.271 -2.645 -9.446 1.00 93.94 118 VAL A N 1
ATOM 942 C CA . VAL A 1 118 ? 3.392 -3.955 -10.109 1.00 93.94 118 VAL A CA 1
ATOM 943 C C . VAL A 1 118 ? 2.034 -4.450 -10.607 1.00 93.94 118 VAL A C 1
ATOM 945 O O . VAL A 1 118 ? 1.928 -4.902 -11.745 1.00 93.94 118 VAL A O 1
ATOM 948 N N . ASN A 1 119 ? 0.994 -4.340 -9.777 1.00 91.62 119 ASN A N 1
ATOM 949 C CA . ASN A 1 119 ? -0.352 -4.833 -10.084 1.00 91.62 119 ASN A CA 1
ATOM 950 C C . ASN A 1 119 ? -1.243 -3.795 -10.780 1.00 91.62 119 ASN A C 1
ATOM 952 O O . ASN A 1 119 ? -2.446 -4.021 -10.924 1.00 91.62 119 ASN A O 1
ATOM 956 N N . SER A 1 120 ? -0.681 -2.659 -11.195 1.00 91.69 120 SER A N 1
ATOM 957 C CA . SER A 1 120 ? -1.450 -1.563 -11.769 1.00 91.69 120 SER A CA 1
ATOM 958 C C . SER A 1 120 ? -2.161 -1.995 -13.051 1.00 91.69 120 SER A C 1
ATOM 960 O O . SER A 1 120 ? -1.557 -2.579 -13.953 1.00 91.69 120 SER A O 1
ATOM 962 N N . GLN A 1 121 ? -3.453 -1.673 -13.131 1.00 90.56 121 GLN A N 1
ATOM 963 C CA . GLN A 1 121 ? -4.321 -1.981 -14.273 1.00 90.56 121 GLN A CA 1
ATOM 964 C C . GLN A 1 121 ? -4.713 -0.732 -15.077 1.00 90.56 121 GLN A C 1
ATOM 966 O O . GLN A 1 121 ? -5.482 -0.835 -16.030 1.00 90.56 121 GLN A O 1
ATOM 971 N N . SER A 1 122 ? -4.193 0.449 -14.722 1.00 92.12 122 SER A N 1
ATOM 972 C CA . SER A 1 122 ? -4.442 1.686 -15.471 1.00 92.12 122 SER A CA 1
ATOM 973 C C . SER A 1 122 ? -3.278 2.675 -15.380 1.00 92.12 122 SER A C 1
ATOM 975 O O . SER A 1 122 ? -2.520 2.682 -14.409 1.00 92.12 122 SER A O 1
ATOM 977 N N . ILE A 1 123 ? -3.172 3.560 -16.372 1.00 90.31 123 ILE A N 1
ATOM 978 C CA . ILE A 1 123 ? -2.235 4.697 -16.366 1.00 90.31 123 ILE A CA 1
ATOM 979 C C . ILE A 1 123 ? -2.454 5.571 -15.122 1.00 90.31 123 ILE A C 1
ATOM 981 O O . ILE A 1 123 ? -1.506 5.869 -14.402 1.00 90.31 123 ILE A O 1
ATOM 985 N N . ALA A 1 124 ? -3.710 5.889 -14.791 1.00 88.00 124 ALA A N 1
ATOM 986 C CA . ALA A 1 124 ? -4.033 6.709 -13.624 1.00 88.00 124 ALA A CA 1
ATOM 987 C C . ALA A 1 124 ? -3.558 6.072 -12.303 1.00 88.00 124 ALA A C 1
ATOM 989 O O . ALA A 1 124 ? -2.959 6.751 -11.470 1.00 88.00 124 ALA A O 1
ATOM 990 N N . ALA A 1 125 ? -3.773 4.764 -12.109 1.00 85.62 125 ALA A N 1
ATOM 991 C CA . ALA A 1 125 ? -3.293 4.058 -10.918 1.00 85.62 125 ALA A CA 1
ATOM 992 C C . ALA A 1 125 ? -1.756 4.033 -10.845 1.00 85.62 125 ALA A C 1
ATOM 994 O O . ALA A 1 125 ? -1.184 4.241 -9.774 1.00 85.62 125 ALA A O 1
ATOM 995 N N . THR A 1 126 ? -1.092 3.857 -11.991 1.00 91.81 126 THR A N 1
ATOM 996 C CA . THR A 1 126 ? 0.371 3.925 -12.115 1.00 91.81 126 THR A CA 1
ATOM 997 C C . THR A 1 126 ? 0.902 5.293 -11.701 1.00 91.81 126 THR A C 1
ATOM 999 O O . THR A 1 126 ? 1.768 5.379 -10.831 1.00 91.81 126 THR A O 1
ATOM 1002 N N . GLN A 1 127 ? 0.360 6.369 -12.275 1.00 89.69 127 GLN A N 1
ATOM 1003 C CA . GLN A 1 127 ? 0.754 7.743 -11.959 1.00 89.69 127 GLN A CA 1
ATOM 1004 C C . GLN A 1 127 ? 0.537 8.056 -10.475 1.00 89.69 127 GLN A C 1
ATOM 1006 O O . GLN A 1 127 ? 1.403 8.651 -9.834 1.00 89.69 127 GLN A O 1
ATOM 1011 N N . VAL A 1 128 ? -0.575 7.596 -9.888 1.00 85.94 128 VAL A N 1
ATOM 1012 C CA . VAL A 1 128 ? -0.818 7.724 -8.445 1.00 85.94 128 VAL A CA 1
ATOM 1013 C C . VAL A 1 128 ? 0.277 7.009 -7.652 1.00 85.94 128 VAL A C 1
ATOM 1015 O O . VAL A 1 128 ? 0.923 7.654 -6.827 1.00 85.94 128 VAL A O 1
ATOM 1018 N N . ALA A 1 129 ? 0.542 5.725 -7.909 1.00 88.56 129 ALA A N 1
ATOM 1019 C CA . ALA A 1 129 ? 1.577 4.976 -7.192 1.00 88.56 129 ALA A CA 1
ATOM 1020 C C . ALA A 1 129 ? 2.962 5.641 -7.310 1.00 88.56 129 ALA A C 1
ATOM 1022 O O . ALA A 1 129 ? 3.655 5.806 -6.306 1.00 88.56 129 ALA A O 1
ATOM 1023 N N . ILE A 1 130 ? 3.337 6.096 -8.509 1.00 91.56 130 ILE A N 1
ATOM 1024 C CA . ILE A 1 130 ? 4.637 6.730 -8.758 1.00 91.56 130 ILE A CA 1
ATOM 1025 C C . ILE A 1 130 ? 4.740 8.111 -8.110 1.00 91.56 130 ILE A C 1
ATOM 1027 O O . ILE A 1 130 ? 5.758 8.406 -7.485 1.00 91.56 130 ILE A O 1
ATOM 1031 N N . SER A 1 131 ? 3.699 8.944 -8.181 1.00 87.81 131 SER A N 1
ATOM 1032 C CA . SER A 1 131 ? 3.700 10.256 -7.511 1.00 87.81 131 SER A CA 1
ATOM 1033 C C . SER A 1 131 ? 3.952 10.127 -6.006 1.00 87.81 131 SER A C 1
ATOM 1035 O O . SER A 1 131 ? 4.678 10.928 -5.425 1.00 87.81 131 SER A O 1
ATOM 1037 N N . LYS A 1 132 ? 3.432 9.057 -5.394 1.00 83.44 132 LYS A N 1
ATOM 1038 C CA . LYS A 1 132 ? 3.630 8.729 -3.979 1.00 83.44 132 LYS A CA 1
ATOM 1039 C C . LYS A 1 132 ? 5.021 8.147 -3.710 1.00 83.44 132 LYS A C 1
ATOM 1041 O O . LYS A 1 132 ? 5.663 8.516 -2.730 1.00 83.44 132 LYS A O 1
ATOM 1046 N N . LEU A 1 133 ? 5.524 7.274 -4.585 1.00 89.56 133 LEU A N 1
ATOM 1047 C CA . LEU A 1 133 ? 6.891 6.743 -4.488 1.00 89.56 133 LEU A CA 1
ATOM 1048 C C . LEU A 1 133 ? 7.957 7.830 -4.645 1.00 89.56 133 LEU A C 1
ATOM 1050 O O . LEU A 1 133 ? 9.009 7.730 -4.021 1.00 89.56 133 LEU A O 1
ATOM 1054 N N . SER A 1 134 ? 7.668 8.879 -5.415 1.00 89.12 134 SER A N 1
ATOM 1055 C CA . SER A 1 134 ? 8.584 9.995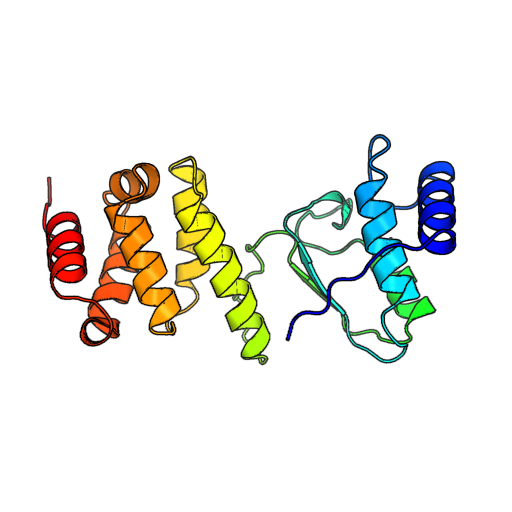 -5.680 1.00 89.12 134 SER A CA 1
ATOM 1056 C C . SER A 1 134 ? 8.911 10.834 -4.437 1.00 89.12 134 SER A C 1
ATOM 1058 O O . SER A 1 134 ? 9.862 11.611 -4.461 1.00 89.12 134 SER A O 1
ATOM 1060 N N . TYR A 1 135 ? 8.176 10.665 -3.330 1.00 83.69 135 TYR A N 1
ATOM 1061 C CA . TYR A 1 135 ? 8.539 11.252 -2.033 1.00 83.69 135 TYR A CA 1
ATOM 1062 C C . TYR A 1 135 ? 9.716 10.545 -1.347 1.00 83.69 135 TYR A C 1
ATOM 1064 O O . TYR A 1 135 ? 10.251 11.061 -0.366 1.00 83.69 135 TYR A O 1
ATOM 1072 N N . TYR A 1 136 ? 10.119 9.372 -1.837 1.00 83.94 136 TYR A N 1
ATOM 1073 C CA . TYR A 1 136 ? 11.221 8.592 -1.293 1.00 83.94 136 TYR A CA 1
ATOM 1074 C C . TYR A 1 136 ? 12.380 8.557 -2.291 1.00 83.94 136 TYR A C 1
ATOM 1076 O O . TYR A 1 136 ? 12.192 8.260 -3.466 1.00 83.94 136 TYR A O 1
ATOM 1084 N N . SER A 1 137 ? 13.594 8.817 -1.811 1.00 80.94 137 SER A N 1
ATOM 1085 C CA . SER A 1 137 ? 14.825 8.724 -2.610 1.00 80.94 137 SER A CA 1
ATOM 1086 C C . SER A 1 137 ? 15.580 7.410 -2.395 1.00 80.94 137 SER A C 1
ATOM 1088 O O . SER A 1 137 ? 16.319 6.966 -3.271 1.00 80.94 137 SER A O 1
ATOM 1090 N N . GLU A 1 138 ? 15.395 6.771 -1.239 1.00 86.81 138 GLU A N 1
ATOM 1091 C CA . GLU A 1 138 ? 16.139 5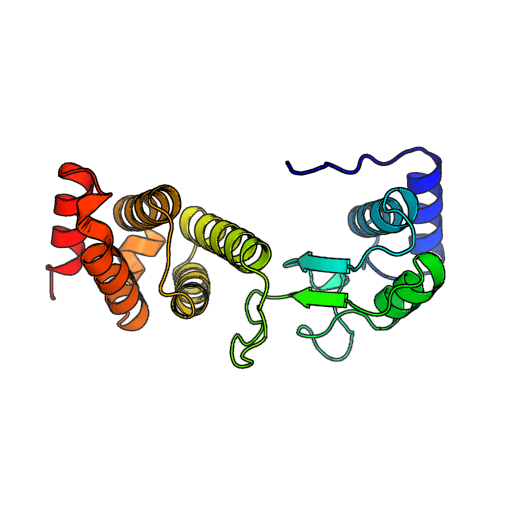.575 -0.845 1.00 86.81 138 GLU A CA 1
ATOM 1092 C C . GLU A 1 138 ? 15.308 4.306 -1.042 1.00 86.81 138 GLU A C 1
ATOM 1094 O O . GLU A 1 138 ? 14.226 4.154 -0.463 1.00 86.81 138 GLU A O 1
ATOM 1099 N N . PHE A 1 139 ? 15.849 3.344 -1.787 1.00 91.56 139 PHE A N 1
ATOM 1100 C CA . PHE A 1 139 ? 15.236 2.041 -2.042 1.00 91.56 139 PHE A CA 1
ATOM 1101 C C . PHE A 1 139 ? 16.244 0.921 -1.798 1.00 91.56 139 PHE A C 1
ATOM 1103 O O . PHE A 1 139 ? 17.440 1.079 -2.019 1.00 91.56 139 PHE A O 1
ATOM 1110 N N . THR A 1 140 ? 15.766 -0.230 -1.324 1.00 93.81 140 THR A N 1
ATOM 1111 C CA . THR A 1 140 ? 16.624 -1.417 -1.221 1.00 93.81 140 THR A CA 1
ATOM 1112 C C . THR A 1 140 ? 16.850 -2.032 -2.601 1.00 93.81 140 THR A C 1
ATOM 1114 O O . THR A 1 140 ? 16.025 -1.863 -3.497 1.00 93.81 140 THR A O 1
ATOM 1117 N N . ALA A 1 141 ? 17.910 -2.829 -2.764 1.00 94.44 141 ALA A N 1
ATOM 1118 C CA . ALA A 1 141 ? 18.169 -3.547 -4.015 1.00 94.44 141 ALA A CA 1
ATOM 1119 C C . ALA A 1 141 ? 16.948 -4.361 -4.496 1.00 94.44 141 ALA A C 1
ATOM 1121 O O . ALA A 1 141 ? 16.608 -4.334 -5.676 1.00 94.44 141 ALA A O 1
ATOM 1122 N N . ALA A 1 142 ? 16.234 -5.028 -3.581 1.00 94.69 142 ALA A N 1
ATOM 1123 C CA . ALA A 1 142 ? 15.017 -5.772 -3.909 1.00 94.69 142 ALA A CA 1
ATOM 1124 C C . ALA A 1 142 ? 13.876 -4.859 -4.399 1.00 94.69 142 ALA A C 1
ATOM 1126 O O . ALA A 1 142 ? 13.188 -5.190 -5.365 1.00 94.69 142 ALA A O 1
ATOM 1127 N N . GLN A 1 143 ? 13.692 -3.695 -3.764 1.00 95.62 143 GLN A N 1
ATOM 1128 C CA . GLN A 1 143 ? 12.694 -2.703 -4.173 1.00 95.62 143 GLN A CA 1
ATOM 1129 C C . GLN A 1 143 ? 13.005 -2.150 -5.568 1.00 95.62 143 GLN A C 1
ATOM 1131 O O . GLN A 1 143 ? 12.119 -2.129 -6.417 1.00 95.62 143 GLN A O 1
ATOM 1136 N N . VAL A 1 144 ? 14.263 -1.780 -5.824 1.00 96.38 144 VAL A N 1
ATOM 1137 C CA . VAL A 1 144 ? 14.725 -1.277 -7.128 1.00 96.38 144 VAL A CA 1
ATOM 1138 C C . VAL A 1 144 ? 14.462 -2.297 -8.233 1.00 96.38 144 VAL A C 1
ATOM 1140 O O . VAL A 1 144 ? 13.833 -1.961 -9.232 1.00 96.38 144 VAL A O 1
ATOM 1143 N N . ASN A 1 145 ? 14.887 -3.550 -8.041 1.00 95.69 145 ASN A N 1
ATOM 1144 C CA . ASN A 1 145 ? 14.672 -4.605 -9.034 1.00 95.69 145 ASN A CA 1
ATOM 1145 C C . ASN A 1 145 ? 13.181 -4.836 -9.306 1.00 95.69 145 ASN A C 1
ATOM 1147 O O . ASN A 1 145 ? 12.788 -5.017 -10.452 1.00 95.69 145 ASN A O 1
ATOM 1151 N N . THR A 1 146 ? 12.335 -4.761 -8.275 1.00 96.31 146 THR A N 1
ATOM 1152 C CA . THR A 1 146 ? 10.880 -4.903 -8.439 1.00 96.31 146 THR A CA 1
ATOM 1153 C C . THR A 1 146 ? 10.278 -3.735 -9.228 1.00 96.31 146 THR A C 1
ATOM 1155 O O . THR A 1 146 ? 9.445 -3.956 -10.106 1.00 96.31 146 THR A O 1
ATOM 1158 N N . ILE A 1 147 ? 10.712 -2.499 -8.954 1.00 95.88 147 ILE A N 1
ATOM 1159 C CA . ILE A 1 147 ? 10.272 -1.301 -9.687 1.00 95.88 147 ILE A CA 1
ATOM 1160 C C . ILE A 1 147 ? 10.673 -1.401 -11.161 1.00 95.88 147 ILE A C 1
ATOM 1162 O O . ILE A 1 147 ? 9.833 -1.205 -12.036 1.00 95.88 147 ILE A O 1
ATOM 1166 N N . VAL A 1 148 ? 11.934 -1.740 -11.443 1.00 96.06 148 VAL A N 1
ATOM 1167 C CA . VAL A 1 148 ? 12.431 -1.864 -12.822 1.00 96.06 148 VAL A CA 1
ATOM 1168 C C . VAL A 1 148 ? 11.733 -3.006 -13.554 1.00 96.06 148 VAL A C 1
ATOM 1170 O O . VAL A 1 148 ? 11.283 -2.808 -14.678 1.00 96.06 148 VAL A O 1
ATOM 1173 N N . ALA A 1 149 ? 11.542 -4.158 -12.906 1.00 95.44 149 ALA A N 1
ATOM 1174 C CA . ALA A 1 149 ? 10.782 -5.267 -13.476 1.00 95.44 149 ALA A CA 1
ATOM 1175 C C . ALA A 1 149 ? 9.348 -4.850 -13.849 1.00 95.44 149 ALA A C 1
ATOM 1177 O O . ALA A 1 149 ? 8.868 -5.193 -14.930 1.00 95.44 149 ALA A O 1
ATOM 1178 N N . ALA A 1 150 ? 8.667 -4.073 -12.999 1.00 95.31 150 ALA A N 1
ATOM 1179 C CA . ALA A 1 150 ? 7.351 -3.526 -13.324 1.00 95.31 150 ALA A CA 1
ATOM 1180 C C . ALA A 1 150 ? 7.414 -2.566 -14.523 1.00 95.31 150 ALA A C 1
ATOM 1182 O O . ALA A 1 150 ? 6.571 -2.651 -15.412 1.00 95.31 150 ALA A O 1
ATOM 1183 N N . ALA A 1 151 ? 8.432 -1.705 -14.583 1.00 94.12 151 ALA A N 1
ATOM 1184 C CA . ALA A 1 151 ? 8.604 -0.727 -15.653 1.00 94.12 151 ALA A CA 1
ATOM 1185 C C . ALA A 1 151 ? 8.882 -1.342 -17.032 1.00 94.12 151 ALA A C 1
ATOM 1187 O O . ALA A 1 151 ? 8.537 -0.726 -18.033 1.00 94.12 151 ALA A O 1
ATOM 1188 N N . ILE A 1 152 ? 9.453 -2.549 -17.093 1.00 94.50 152 ILE A N 1
ATOM 1189 C CA . ILE A 1 152 ? 9.714 -3.261 -18.356 1.00 94.50 152 ILE A CA 1
ATOM 1190 C C . ILE A 1 152 ? 8.605 -4.250 -18.747 1.00 94.50 152 ILE A C 1
ATOM 1192 O O . ILE A 1 152 ? 8.477 -4.585 -19.921 1.00 94.50 152 ILE A O 1
ATOM 1196 N N . SER A 1 153 ? 7.819 -4.755 -17.785 1.00 93.69 153 SER A N 1
ATOM 1197 C CA . SER A 1 153 ? 6.869 -5.859 -18.025 1.00 93.69 153 SER A CA 1
ATOM 1198 C C . SER A 1 153 ? 5.396 -5.477 -17.884 1.00 93.69 153 SER A C 1
ATOM 1200 O O . SER A 1 153 ? 4.542 -6.089 -18.531 1.00 93.69 153 SER A O 1
ATOM 1202 N N . ASN A 1 154 ? 5.063 -4.462 -17.078 1.00 93.38 154 ASN A N 1
ATOM 1203 C CA . ASN A 1 154 ? 3.688 -3.999 -16.946 1.00 93.38 154 ASN A CA 1
ATOM 1204 C C . ASN A 1 154 ? 3.393 -2.951 -18.026 1.00 93.38 154 ASN A C 1
ATOM 1206 O O . ASN A 1 154 ? 3.886 -1.824 -17.986 1.00 93.38 154 ASN A O 1
ATOM 1210 N N . ARG A 1 155 ? 2.518 -3.317 -18.969 1.00 92.06 155 ARG A N 1
ATOM 1211 C CA . ARG A 1 155 ? 2.097 -2.472 -20.097 1.00 92.06 155 ARG A CA 1
ATOM 1212 C C . ARG A 1 155 ? 1.601 -1.087 -19.671 1.00 92.06 155 ARG A C 1
ATOM 1214 O O . ARG A 1 155 ? 1.881 -0.122 -20.367 1.00 92.06 155 ARG A O 1
ATOM 1221 N N . GLN A 1 156 ? 0.885 -0.977 -18.551 1.00 92.62 156 GLN A N 1
ATOM 1222 C CA . GLN A 1 156 ? 0.392 0.315 -18.058 1.00 92.62 156 GLN A CA 1
ATOM 1223 C C . GLN A 1 156 ? 1.546 1.211 -17.607 1.00 92.62 156 GLN A C 1
ATOM 1225 O O . GLN A 1 156 ? 1.508 2.416 -17.842 1.00 92.62 156 GLN A O 1
ATOM 1230 N N . VAL A 1 157 ? 2.584 0.621 -17.004 1.00 90.88 157 VAL A N 1
ATOM 1231 C CA . VAL A 1 157 ? 3.787 1.345 -16.579 1.00 90.88 157 VAL A CA 1
ATOM 1232 C C . VAL A 1 157 ? 4.606 1.778 -17.785 1.00 90.88 157 VAL A C 1
ATOM 1234 O O . VAL A 1 157 ? 4.925 2.958 -17.884 1.00 90.88 157 VAL A O 1
ATOM 1237 N N . VAL A 1 158 ? 4.843 0.871 -18.738 1.00 90.44 158 VAL A N 1
ATOM 1238 C CA . VAL A 1 158 ? 5.535 1.171 -20.005 1.00 90.44 158 VAL A CA 1
ATOM 1239 C C . VAL A 1 158 ? 4.857 2.330 -20.738 1.00 90.44 158 VAL A C 1
ATOM 1241 O O . VAL A 1 158 ? 5.506 3.290 -21.132 1.00 90.44 158 VAL A O 1
ATOM 1244 N N . TRP A 1 159 ? 3.532 2.287 -20.868 1.00 90.06 159 TRP A N 1
ATOM 1245 C CA . TRP A 1 159 ? 2.760 3.345 -21.525 1.00 90.06 159 TRP A CA 1
ATOM 1246 C C . TRP A 1 159 ? 2.745 4.672 -20.783 1.00 90.06 159 TRP A C 1
ATOM 1248 O O . TRP A 1 159 ? 2.500 5.708 -21.388 1.00 90.06 159 TRP A O 1
ATOM 1258 N N . SER A 1 160 ? 3.006 4.647 -19.481 1.00 91.62 160 SER A N 1
ATOM 1259 C CA . SER A 1 160 ? 3.089 5.865 -18.687 1.00 91.62 160 SER A CA 1
ATOM 1260 C C . SER A 1 160 ? 4.476 6.513 -18.762 1.00 91.62 160 SER A C 1
ATOM 1262 O O . SER A 1 160 ? 4.646 7.576 -18.187 1.00 91.62 160 SER A O 1
ATOM 1264 N N . ILE A 1 161 ? 5.472 5.929 -19.447 1.00 89.88 161 ILE A N 1
ATOM 1265 C CA . ILE A 1 161 ? 6.840 6.488 -19.524 1.00 89.88 161 ILE A CA 1
ATOM 1266 C C . ILE A 1 161 ? 6.874 7.855 -20.223 1.00 89.88 161 ILE A C 1
ATOM 1268 O O . ILE A 1 161 ? 7.759 8.660 -19.944 1.00 89.88 161 ILE A O 1
ATOM 1272 N N . GLU A 1 162 ? 5.918 8.156 -21.103 1.00 86.94 162 GLU A N 1
ATOM 1273 C CA . GLU A 1 162 ? 5.794 9.479 -21.731 1.00 86.94 162 GLU A CA 1
ATOM 1274 C C . GLU A 1 162 ? 5.448 10.593 -20.735 1.00 86.94 162 GLU A C 1
ATOM 1276 O O . GLU A 1 162 ? 5.776 11.753 -20.978 1.00 86.94 162 GLU A O 1
ATOM 1281 N N . ASP A 1 163 ? 4.851 10.247 -19.595 1.00 92.12 163 ASP A N 1
ATOM 1282 C CA . ASP A 1 163 ? 4.585 11.188 -18.516 1.00 92.12 163 ASP A CA 1
ATOM 1283 C C . ASP A 1 163 ? 5.895 11.644 -17.854 1.00 92.12 163 ASP A C 1
ATOM 1285 O O . ASP A 1 163 ? 6.732 10.835 -17.445 1.00 92.12 163 ASP A O 1
ATOM 1289 N N . GLU A 1 164 ? 6.067 12.961 -17.728 1.00 91.94 164 GLU A N 1
ATOM 1290 C CA . GLU A 1 164 ? 7.288 13.573 -17.199 1.00 91.94 164 GLU A CA 1
ATOM 1291 C C . GLU A 1 164 ? 7.611 13.099 -15.774 1.00 91.94 164 GLU A C 1
ATOM 1293 O O . GLU A 1 164 ? 8.764 12.787 -15.467 1.00 91.94 164 GLU A O 1
ATOM 1298 N N . LEU A 1 165 ? 6.604 12.996 -14.901 1.00 91.00 165 LEU A N 1
ATOM 1299 C CA . LEU A 1 165 ? 6.799 12.569 -13.518 1.00 91.00 165 LEU A CA 1
ATOM 1300 C C . LEU A 1 165 ? 7.227 11.100 -13.464 1.00 91.00 165 LEU A C 1
ATOM 1302 O O . LEU A 1 165 ? 8.150 10.754 -12.722 1.00 91.00 165 LEU A O 1
ATOM 1306 N N . VAL A 1 166 ? 6.603 10.248 -14.278 1.00 93.25 166 VAL A N 1
ATOM 1307 C CA . VAL A 1 166 ? 6.956 8.826 -14.369 1.00 93.25 166 VAL A CA 1
ATOM 1308 C C . VAL A 1 166 ? 8.368 8.642 -14.909 1.00 93.25 166 VAL A C 1
ATOM 1310 O O . VAL A 1 166 ? 9.169 7.927 -14.298 1.00 93.25 166 VAL A O 1
ATOM 1313 N N . ARG A 1 167 ? 8.705 9.320 -16.010 1.00 93.44 167 ARG A N 1
ATOM 1314 C CA . ARG A 1 167 ? 10.037 9.245 -16.617 1.00 93.44 167 ARG A CA 1
ATOM 1315 C C . ARG A 1 167 ? 11.120 9.712 -15.657 1.00 93.44 167 ARG A C 1
ATOM 1317 O O . ARG A 1 167 ? 12.132 9.026 -15.505 1.00 93.44 167 ARG A O 1
ATOM 1324 N N . ASN A 1 168 ? 10.907 10.846 -14.992 1.00 93.44 168 ASN A N 1
ATOM 1325 C CA . ASN A 1 168 ? 11.865 11.413 -14.047 1.00 93.44 168 ASN A CA 1
ATOM 1326 C C . ASN A 1 168 ? 12.073 10.490 -12.844 1.00 93.44 168 ASN A C 1
ATOM 1328 O O . ASN A 1 168 ? 13.215 10.228 -12.457 1.00 93.44 168 ASN A O 1
ATOM 1332 N N . PHE A 1 169 ? 10.987 9.932 -12.298 1.00 94.69 169 PHE A N 1
ATOM 1333 C CA . PHE A 1 169 ? 11.068 8.952 -11.221 1.00 94.69 169 PHE A CA 1
ATOM 1334 C C . PHE A 1 169 ? 11.895 7.731 -11.640 1.00 94.69 169 PHE A C 1
ATOM 1336 O O . PHE A 1 169 ? 12.900 7.429 -10.995 1.00 94.69 169 PHE A O 1
ATOM 1343 N N . LEU A 1 170 ? 11.534 7.068 -12.744 1.00 94.56 170 LEU A N 1
ATOM 1344 C CA . LEU A 1 170 ? 12.231 5.866 -13.213 1.00 94.56 170 LEU A CA 1
ATOM 1345 C C . LEU A 1 170 ? 13.702 6.148 -13.540 1.00 94.56 170 LEU A C 1
ATOM 1347 O O . LEU A 1 170 ? 14.577 5.391 -13.121 1.00 94.56 170 LEU A O 1
ATOM 1351 N N . SER A 1 171 ? 13.987 7.272 -14.200 1.00 93.62 171 SER A N 1
ATOM 1352 C CA . SER A 1 171 ? 15.357 7.698 -14.510 1.00 93.62 171 SER A CA 1
ATOM 1353 C C . SER A 1 171 ? 16.188 7.885 -13.242 1.00 93.62 171 SER A C 1
ATOM 1355 O O . SER A 1 171 ? 17.320 7.408 -13.173 1.00 93.62 171 SER A O 1
ATOM 1357 N N . SER A 1 172 ? 15.621 8.516 -12.207 1.00 93.44 172 SER A N 1
ATOM 1358 C CA . SER A 1 172 ? 16.305 8.710 -10.923 1.00 93.44 172 SER A CA 1
ATOM 1359 C C . SER A 1 172 ? 16.565 7.389 -10.191 1.00 93.44 172 SER A C 1
ATOM 1361 O O . SER A 1 172 ? 17.662 7.175 -9.671 1.00 93.44 172 SER A O 1
ATOM 1363 N N . VAL A 1 173 ? 15.592 6.469 -10.197 1.00 94.12 173 VAL A N 1
ATOM 1364 C CA . VAL A 1 173 ? 15.727 5.148 -9.572 1.00 94.12 173 VAL A CA 1
ATOM 1365 C C . VAL A 1 173 ? 16.832 4.356 -10.261 1.00 94.12 173 VAL A C 1
ATOM 1367 O O . VAL A 1 173 ? 17.701 3.825 -9.572 1.00 94.12 173 VAL A O 1
ATOM 1370 N N . VAL A 1 174 ? 16.849 4.316 -11.595 1.00 93.50 174 VAL A N 1
ATOM 1371 C CA . VAL A 1 174 ? 17.873 3.594 -12.362 1.00 93.50 174 VAL A CA 1
ATOM 1372 C C . VAL A 1 174 ? 19.250 4.225 -12.158 1.00 93.50 174 VAL A C 1
ATOM 1374 O O . VAL A 1 174 ? 20.191 3.519 -11.800 1.00 93.50 174 VAL A O 1
ATOM 1377 N N . ALA A 1 175 ? 19.377 5.547 -12.314 1.00 91.88 175 ALA A N 1
ATOM 1378 C CA . ALA A 1 175 ? 20.656 6.249 -12.201 1.00 91.88 175 ALA A CA 1
ATOM 1379 C C . ALA A 1 175 ? 21.328 6.041 -10.834 1.00 91.88 175 ALA A C 1
ATOM 1381 O O . ALA A 1 175 ? 22.527 5.770 -10.777 1.00 91.88 175 ALA A O 1
ATOM 1382 N N . ASN A 1 176 ? 20.550 6.091 -9.750 1.00 91.81 176 ASN A N 1
ATOM 1383 C CA . ASN A 1 176 ? 21.067 5.958 -8.387 1.00 91.81 176 ASN A CA 1
ATOM 1384 C C . ASN A 1 176 ? 21.348 4.505 -7.969 1.00 91.81 176 ASN A C 1
ATOM 1386 O O . ASN A 1 176 ? 21.960 4.281 -6.927 1.00 91.81 176 ASN A O 1
ATOM 1390 N N . ASN A 1 177 ? 20.896 3.510 -8.743 1.00 92.62 177 ASN A N 1
ATOM 1391 C CA . ASN A 1 177 ? 20.890 2.109 -8.311 1.00 92.62 177 ASN A CA 1
ATOM 1392 C C . ASN A 1 177 ? 21.394 1.115 -9.370 1.00 92.62 177 ASN A C 1
ATOM 1394 O O . ASN A 1 177 ? 21.148 -0.086 -9.239 1.00 92.62 177 ASN A O 1
ATOM 1398 N N . LYS A 1 178 ? 22.133 1.577 -10.391 1.00 90.56 178 LYS A N 1
ATOM 1399 C CA . LYS A 1 178 ? 22.652 0.725 -11.484 1.00 90.56 178 LYS A CA 1
ATOM 1400 C C . LYS A 1 178 ? 23.384 -0.526 -10.992 1.00 90.56 178 LYS A C 1
ATOM 1402 O O . LYS A 1 178 ? 23.234 -1.589 -11.576 1.00 90.56 178 LYS A O 1
ATOM 1407 N N . GLN A 1 179 ? 24.122 -0.416 -9.886 1.00 91.31 179 GLN A N 1
ATOM 1408 C CA . GLN A 1 179 ? 24.873 -1.524 -9.281 1.00 91.31 179 GLN A CA 1
ATOM 1409 C C . GLN A 1 179 ? 24.015 -2.710 -8.807 1.00 91.31 179 GLN A C 1
ATOM 1411 O O . GLN A 1 179 ? 24.555 -3.783 -8.551 1.00 91.31 179 GLN A O 1
ATOM 1416 N N . TYR A 1 180 ? 22.703 -2.516 -8.637 1.00 90.56 180 TYR A N 1
ATOM 1417 C CA . TYR A 1 180 ? 21.783 -3.550 -8.163 1.00 90.56 180 TYR A CA 1
ATOM 1418 C C . TYR A 1 180 ? 21.001 -4.225 -9.288 1.00 90.56 180 TYR A C 1
ATOM 1420 O O . TYR A 1 180 ? 20.303 -5.199 -9.010 1.00 90.56 180 TYR A O 1
ATOM 1428 N N . LEU A 1 181 ? 21.081 -3.706 -10.514 1.00 90.56 181 LEU A N 1
ATOM 1429 C CA . LEU A 1 181 ? 20.328 -4.199 -11.661 1.00 90.56 181 LEU A CA 1
ATOM 1430 C C . LEU A 1 181 ? 21.168 -5.194 -12.454 1.00 90.56 181 LEU A C 1
ATOM 1432 O O . LEU A 1 181 ? 22.359 -4.976 -12.681 1.00 90.56 181 LEU A O 1
ATOM 1436 N N . ASP A 1 182 ? 20.541 -6.279 -12.903 1.00 91.75 182 ASP A N 1
ATOM 1437 C CA . ASP A 1 182 ? 21.189 -7.160 -13.863 1.00 91.75 182 ASP A CA 1
ATOM 1438 C C . ASP A 1 182 ? 21.345 -6.451 -15.229 1.00 91.75 182 ASP A C 1
ATOM 1440 O O . ASP A 1 182 ? 20.540 -5.576 -15.576 1.00 91.75 182 ASP A O 1
ATOM 1444 N N . PRO A 1 183 ? 22.366 -6.811 -16.031 1.00 90.50 183 PRO A N 1
ATOM 1445 C CA . PRO A 1 183 ? 22.649 -6.125 -17.292 1.00 90.50 183 PRO A CA 1
ATOM 1446 C C . PRO A 1 183 ? 21.490 -6.127 -18.298 1.00 90.50 183 PRO A C 1
ATOM 1448 O O . PRO A 1 183 ? 21.353 -5.176 -19.072 1.00 90.50 183 PRO A O 1
ATOM 1451 N N . ALA A 1 184 ? 20.662 -7.178 -18.305 1.00 92.25 184 ALA A N 1
ATOM 1452 C CA . ALA A 1 184 ? 19.546 -7.288 -19.238 1.00 92.25 184 ALA A CA 1
ATOM 1453 C C . ALA A 1 184 ? 18.417 -6.324 -18.850 1.00 92.25 184 ALA A C 1
ATOM 1455 O O . ALA A 1 184 ? 17.953 -5.562 -19.698 1.00 92.25 184 ALA A O 1
ATOM 1456 N N . SER A 1 185 ? 18.041 -6.289 -17.568 1.00 92.56 185 SER A N 1
ATOM 1457 C CA . SER A 1 185 ? 17.058 -5.329 -17.050 1.00 92.56 185 SER A CA 1
ATOM 1458 C C . SER A 1 185 ? 17.521 -3.884 -17.222 1.00 92.56 185 SER A C 1
ATOM 1460 O O . SER A 1 185 ? 16.718 -3.036 -17.608 1.00 92.56 185 SER A O 1
ATOM 1462 N N . LEU A 1 186 ? 18.810 -3.602 -16.985 1.00 92.12 186 LEU A N 1
ATOM 1463 C CA . LEU A 1 186 ? 19.383 -2.266 -17.173 1.00 92.12 186 LEU A CA 1
ATOM 1464 C C . LEU A 1 186 ? 19.288 -1.813 -18.636 1.00 92.12 186 LEU A C 1
ATOM 1466 O O . LEU A 1 186 ? 18.822 -0.712 -18.909 1.00 92.12 186 LEU A O 1
ATOM 1470 N N . THR A 1 187 ? 19.663 -2.681 -19.576 1.00 92.81 187 THR A N 1
ATOM 1471 C CA . THR A 1 187 ? 19.602 -2.366 -21.011 1.00 92.81 187 THR A CA 1
ATOM 1472 C C . THR A 1 187 ? 18.157 -2.151 -21.469 1.00 92.81 187 THR A C 1
ATOM 1474 O O . THR A 1 187 ? 17.878 -1.216 -22.217 1.00 92.81 187 THR A O 1
ATOM 1477 N N . ALA A 1 188 ? 17.224 -2.984 -20.998 1.00 93.69 188 ALA A N 1
ATOM 1478 C CA . ALA A 1 188 ? 15.809 -2.866 -21.338 1.00 93.69 188 ALA A CA 1
ATOM 1479 C C . ALA A 1 188 ? 15.208 -1.537 -20.856 1.00 93.69 188 ALA A C 1
ATOM 1481 O O . ALA A 1 188 ? 14.550 -0.844 -21.630 1.00 93.69 188 ALA A O 1
ATOM 1482 N N . ILE A 1 189 ? 15.454 -1.155 -19.596 1.00 93.19 189 ILE A N 1
ATOM 1483 C CA . ILE A 1 189 ? 14.901 0.091 -19.056 1.00 93.19 189 ILE A CA 1
ATOM 1484 C C . ILE A 1 189 ? 15.581 1.332 -19.643 1.00 93.19 189 ILE A C 1
ATOM 1486 O O . ILE A 1 189 ? 14.904 2.321 -19.903 1.00 93.19 189 ILE A O 1
ATOM 1490 N N . GLU A 1 190 ? 16.891 1.290 -19.908 1.00 92.19 190 GLU A N 1
ATOM 1491 C CA . GLU A 1 190 ? 17.592 2.393 -20.577 1.00 92.19 190 GLU A CA 1
ATOM 1492 C C . GLU A 1 190 ? 17.099 2.586 -22.018 1.00 92.19 190 GLU A C 1
ATOM 1494 O O . GLU A 1 190 ? 16.936 3.728 -22.442 1.00 92.19 190 GLU A O 1
ATOM 1499 N N . GLY A 1 191 ? 16.779 1.502 -22.736 1.00 91.38 191 GLY A N 1
ATOM 1500 C CA . GLY A 1 191 ? 16.134 1.573 -24.050 1.00 91.38 191 GLY A CA 1
ATOM 1501 C C . GLY A 1 191 ? 14.786 2.295 -23.994 1.00 91.38 191 GLY A C 1
ATOM 1502 O O . GLY A 1 191 ? 14.578 3.267 -24.714 1.00 91.38 191 GLY A O 1
ATOM 1503 N N . LEU A 1 192 ? 13.913 1.898 -23.062 1.00 90.06 192 LEU A N 1
ATOM 1504 C CA . LEU A 1 192 ? 12.602 2.534 -22.878 1.00 90.06 192 LEU A CA 1
ATOM 1505 C C . LEU A 1 192 ? 12.697 4.014 -22.474 1.00 90.06 192 LEU A C 1
ATOM 1507 O O . LEU A 1 192 ? 11.869 4.827 -22.878 1.00 90.06 192 LEU A O 1
ATOM 1511 N N . LEU A 1 193 ? 13.683 4.379 -21.651 1.00 88.69 193 LEU A N 1
ATOM 1512 C CA . LEU A 1 193 ? 13.866 5.763 -21.205 1.00 88.69 193 LEU A CA 1
ATOM 1513 C C . LEU A 1 193 ? 14.540 6.643 -22.270 1.00 88.69 193 LEU A C 1
ATOM 1515 O O . LEU A 1 193 ? 14.281 7.849 -22.294 1.00 88.69 193 LEU A O 1
ATOM 1519 N N . GLY A 1 194 ? 15.390 6.052 -23.117 1.00 78.62 194 GLY A N 1
ATOM 1520 C CA . GLY A 1 194 ? 16.164 6.720 -24.165 1.00 78.62 194 GLY A CA 1
ATOM 1521 C C . GLY A 1 194 ? 15.421 6.932 -25.487 1.00 78.62 194 GLY A C 1
ATOM 1522 O O . GLY A 1 194 ? 15.809 7.812 -26.254 1.00 78.62 194 GLY A O 1
ATOM 1523 N N . GLU A 1 195 ? 14.347 6.185 -25.749 1.00 60.38 195 GLU A N 1
ATOM 1524 C CA . GLU A 1 195 ? 13.417 6.485 -26.840 1.00 60.38 195 GLU A CA 1
ATOM 1525 C C . GLU A 1 195 ? 12.673 7.797 -26.518 1.00 60.38 195 GLU A C 1
ATOM 1527 O O . GLU A 1 195 ? 11.775 7.842 -25.674 1.00 60.38 195 GLU A O 1
ATOM 1532 N N . GLN A 1 196 ? 13.088 8.904 -27.144 1.00 47.19 196 GLN A N 1
ATOM 1533 C CA . GLN A 1 196 ? 12.250 10.100 -27.263 1.00 47.19 196 GLN A CA 1
ATOM 1534 C C . GLN A 1 196 ? 11.399 9.990 -28.540 1.00 47.19 196 GLN A C 1
ATOM 1536 O O . GLN A 1 196 ? 11.900 9.442 -29.525 1.00 47.19 196 GLN A O 1
ATOM 1541 N N . PRO A 1 197 ? 10.144 10.477 -28.537 1.00 44.19 197 PRO A N 1
ATOM 1542 C CA . PRO A 1 197 ? 9.364 10.627 -29.764 1.00 44.19 197 PRO A CA 1
ATOM 1543 C C . PRO A 1 197 ? 10.015 11.602 -30.756 1.00 44.19 197 PRO A C 1
ATOM 1545 O O . PRO A 1 197 ? 10.702 12.551 -30.306 1.00 44.19 197 PRO A O 1
#

Sequence (197 aa):
MGKQLTPNSTVLDRARFRMGVGNPPGKNNSLGDAINWECLLDQIPAGEDLYFITGDKDYCSALSDDEFSDFLLTEWERKKQTKNSFFTSDYRVSVKSNSLKLPWLAFAIKNFLIRDLVNSQSIAATQVAISKLSYYSEFTAAQVNTIVAAAISNRQVVWSIEDELVRNFLSSVVANNKQYLDPASLTAIEGLLGEQP

pLDDT: mean 83.9, std 14.02, range [38.28, 96.62]

Foldseek 3Di:
DDDDQDADPVLLVQLVVCVVVVHDQDDDPPSPRSSVLSSCLPPPAAPDAAEEEELDQSQADPVDSQHGHPRSQVVCCVRRVDNHYHYGNDLPPPPVDPPCPDVVVVVVSLVVLLVQLLVPPALVSNCSSLVSNVSDLDDDLVSLQSNLCSCQPPPSNLVNCVPPSSLVSNVSSCVVRVVSDDPVSNVRSCVSSVDDD

Radius of gyration: 20.07 Å; chains: 1; bounding box: 51×34×56 Å